Protein AF-A0AB39XLN2-F1 (afdb_monomer)

Structure (mmCIF, N/CA/C/O backbone):
data_AF-A0AB39XLN2-F1
#
_entry.id   AF-A0AB39XLN2-F1
#
loop_
_atom_site.group_PDB
_atom_site.id
_atom_site.type_symbol
_atom_site.label_atom_id
_atom_site.label_alt_id
_atom_site.label_comp_id
_atom_site.label_asym_id
_atom_site.label_entity_id
_atom_site.label_seq_id
_atom_site.pdbx_PDB_ins_code
_atom_site.Cartn_x
_atom_site.Cartn_y
_atom_site.Cartn_z
_atom_site.occupancy
_atom_site.B_iso_or_equiv
_atom_site.auth_seq_id
_atom_site.auth_comp_id
_atom_site.auth_asym_id
_atom_site.auth_atom_id
_atom_site.pdbx_PDB_model_num
ATOM 1 N N . MET A 1 1 ? 34.566 -90.671 9.790 1.00 44.22 1 MET A N 1
ATOM 2 C CA . MET A 1 1 ? 36.022 -90.524 9.577 1.00 44.22 1 MET A CA 1
ATOM 3 C C . MET A 1 1 ? 36.353 -91.147 8.227 1.00 44.22 1 MET A C 1
ATOM 5 O O . MET A 1 1 ? 35.825 -92.233 8.008 1.00 44.22 1 MET A O 1
ATOM 9 N N . PRO A 1 2 ? 37.147 -90.527 7.333 1.00 51.38 2 PRO A N 1
ATOM 10 C CA . PRO A 1 2 ? 38.113 -89.459 7.592 1.00 51.38 2 PRO A CA 1
ATOM 11 C C . PRO A 1 2 ? 37.925 -88.177 6.755 1.00 51.38 2 PRO A C 1
ATOM 13 O O . PRO A 1 2 ? 37.169 -88.120 5.789 1.00 51.38 2 PRO A O 1
ATOM 16 N N . GLU A 1 3 ? 38.645 -87.160 7.213 1.00 44.72 3 GLU A N 1
ATOM 17 C CA . GLU A 1 3 ? 38.916 -85.853 6.617 1.00 44.72 3 GLU A CA 1
ATOM 18 C C . GLU A 1 3 ? 39.947 -85.965 5.476 1.00 44.72 3 GLU A C 1
ATOM 20 O O . GLU A 1 3 ? 40.750 -86.899 5.481 1.00 44.72 3 GLU A O 1
ATOM 25 N N . ASN A 1 4 ? 39.972 -84.998 4.543 1.00 43.66 4 ASN A N 1
ATOM 26 C CA . ASN A 1 4 ? 41.232 -84.428 4.034 1.00 43.66 4 ASN A CA 1
ATOM 27 C C . ASN A 1 4 ? 41.043 -83.167 3.158 1.00 43.66 4 ASN A C 1
ATOM 29 O O . ASN A 1 4 ? 40.443 -83.210 2.090 1.00 43.66 4 ASN A O 1
ATOM 33 N N . HIS A 1 5 ? 41.605 -82.068 3.671 1.00 39.28 5 HIS A N 1
ATOM 34 C CA . HIS A 1 5 ? 42.430 -81.015 3.054 1.00 39.28 5 HIS A CA 1
ATOM 35 C C . HIS A 1 5 ? 42.227 -80.499 1.603 1.00 39.28 5 HIS A C 1
ATOM 37 O O . HIS A 1 5 ? 42.520 -81.180 0.629 1.00 39.28 5 HIS A O 1
ATOM 43 N N . LEU A 1 6 ? 41.886 -79.197 1.549 1.00 43.69 6 LEU A N 1
ATOM 44 C CA . LEU A 1 6 ? 42.524 -78.049 0.855 1.00 43.69 6 LEU A CA 1
ATOM 45 C C . LEU A 1 6 ? 43.180 -78.226 -0.533 1.00 43.69 6 LEU A C 1
ATOM 47 O O . LEU A 1 6 ? 44.208 -78.885 -0.627 1.00 43.69 6 LEU A O 1
ATOM 51 N N . THR A 1 7 ? 42.752 -77.398 -1.502 1.00 45.34 7 THR A N 1
ATOM 52 C CA . THR A 1 7 ? 43.629 -76.493 -2.289 1.00 45.34 7 THR A CA 1
ATOM 53 C C . THR A 1 7 ? 42.849 -75.305 -2.888 1.00 45.34 7 THR A C 1
ATOM 55 O O . THR A 1 7 ? 41.704 -75.433 -3.315 1.00 45.34 7 THR A O 1
ATOM 58 N N . GLU A 1 8 ? 43.493 -74.133 -2.880 1.00 37.75 8 GLU A N 1
ATOM 59 C CA . GLU A 1 8 ? 43.087 -72.863 -3.501 1.00 37.75 8 GLU A CA 1
ATOM 60 C C . GLU A 1 8 ? 43.122 -72.918 -5.041 1.00 37.75 8 GLU A C 1
ATOM 62 O O . GLU A 1 8 ? 43.974 -73.599 -5.606 1.00 37.75 8 GLU A O 1
ATOM 67 N N . SER A 1 9 ? 42.303 -72.104 -5.722 1.00 36.38 9 SER A N 1
ATOM 68 C CA . SER A 1 9 ? 42.756 -71.279 -6.858 1.00 36.38 9 SER A CA 1
ATOM 69 C C . SER A 1 9 ? 41.678 -70.277 -7.286 1.00 36.38 9 SER A C 1
ATOM 71 O O . SER A 1 9 ? 40.485 -70.475 -7.078 1.00 36.38 9 SER A O 1
ATOM 73 N N . ALA A 1 10 ? 42.148 -69.172 -7.844 1.00 36.78 10 ALA A N 1
ATOM 74 C CA . ALA A 1 10 ? 41.507 -67.876 -7.941 1.00 36.78 10 ALA A CA 1
ATOM 75 C C . ALA A 1 10 ? 40.621 -67.663 -9.183 1.00 36.78 10 ALA A C 1
ATOM 77 O O . ALA A 1 10 ? 40.680 -68.398 -10.164 1.00 36.78 10 ALA A O 1
ATOM 78 N N . ALA A 1 11 ? 39.959 -66.501 -9.136 1.00 34.47 11 ALA A N 1
ATOM 79 C CA . ALA A 1 11 ? 39.587 -65.626 -10.249 1.00 34.47 11 ALA A CA 1
ATOM 80 C C . ALA A 1 11 ? 38.262 -65.905 -10.974 1.00 34.47 11 ALA A C 1
ATOM 82 O O . ALA A 1 11 ? 38.077 -66.918 -11.637 1.00 34.47 11 ALA A O 1
ATOM 83 N N . GLY A 1 12 ? 37.384 -64.895 -10.965 1.00 33.41 12 GLY A N 1
ATOM 84 C CA . GLY A 1 12 ? 36.365 -64.772 -12.001 1.00 33.41 12 GLY A CA 1
ATOM 85 C C . GLY A 1 12 ? 35.181 -63.878 -11.656 1.00 33.41 12 GLY A C 1
ATOM 86 O O . GLY A 1 12 ? 34.281 -64.297 -10.947 1.00 33.41 12 GLY A O 1
ATOM 87 N N . ALA A 1 13 ? 35.158 -62.708 -12.294 1.00 38.50 13 ALA A N 1
ATOM 88 C CA . ALA A 1 13 ? 33.975 -61.934 -12.673 1.00 38.50 13 ALA A CA 1
ATOM 89 C C . ALA A 1 13 ? 33.236 -61.131 -11.585 1.00 38.50 13 ALA A C 1
ATOM 91 O O . ALA A 1 13 ? 32.361 -61.600 -10.861 1.00 38.50 13 ALA A O 1
ATOM 92 N N . ALA A 1 14 ? 33.570 -59.839 -11.592 1.00 39.03 14 ALA A N 1
ATOM 93 C CA . ALA A 1 14 ? 32.834 -58.751 -10.982 1.00 39.03 14 ALA A CA 1
ATOM 94 C C . ALA A 1 14 ? 31.399 -58.636 -11.527 1.00 39.03 14 ALA A C 1
ATOM 96 O O . ALA A 1 14 ? 31.118 -58.876 -12.702 1.00 39.03 14 ALA A O 1
ATOM 97 N N . LEU A 1 15 ? 30.519 -58.214 -10.625 1.00 37.56 15 LEU A N 1
ATOM 98 C CA . LEU A 1 15 ? 29.106 -57.938 -10.831 1.00 37.56 15 LEU A CA 1
ATOM 99 C C . LEU A 1 15 ? 28.908 -56.833 -11.879 1.00 37.56 15 LEU A C 1
ATOM 101 O O . LEU A 1 15 ? 29.425 -55.725 -11.750 1.00 37.56 15 LEU A O 1
ATOM 105 N N . SER A 1 16 ? 28.133 -57.165 -12.909 1.00 36.31 16 SER A N 1
ATOM 106 C CA . SER A 1 16 ? 27.638 -56.256 -13.937 1.00 36.31 16 SER A CA 1
ATOM 107 C C . SER A 1 16 ? 26.634 -55.274 -13.326 1.00 36.31 16 SER A C 1
ATOM 109 O O . SER A 1 16 ? 25.550 -55.665 -12.895 1.00 36.31 16 SER A O 1
ATOM 111 N N . THR A 1 17 ? 26.997 -53.995 -13.282 1.00 45.25 17 THR A N 1
ATOM 112 C CA . THR A 1 17 ? 26.061 -52.882 -13.105 1.00 45.25 17 THR A CA 1
ATOM 113 C C . THR A 1 17 ? 25.629 -52.380 -14.488 1.00 45.25 17 THR A C 1
ATOM 115 O O . THR A 1 17 ? 26.480 -52.182 -15.360 1.00 45.25 17 THR A O 1
ATOM 118 N N . PRO A 1 18 ? 24.327 -52.170 -14.748 1.00 43.88 18 PRO A N 1
ATOM 119 C CA . PRO A 1 18 ? 23.893 -51.591 -16.009 1.00 43.88 18 PRO A CA 1
ATOM 120 C C . PRO A 1 18 ? 24.144 -50.078 -16.029 1.00 43.88 18 PRO A C 1
ATOM 122 O O . PRO A 1 18 ? 23.624 -49.318 -15.213 1.00 43.88 18 PRO A O 1
ATOM 125 N N . VAL A 1 19 ? 24.943 -49.666 -17.011 1.00 44.09 19 VAL A N 1
ATOM 126 C CA . VAL A 1 19 ? 25.098 -48.293 -17.499 1.00 44.09 19 VAL A CA 1
ATOM 127 C C . VAL A 1 19 ? 23.793 -47.868 -18.181 1.00 44.09 19 VAL A C 1
ATOM 129 O O . VAL A 1 19 ? 23.360 -48.514 -19.133 1.00 44.09 19 VAL A O 1
ATOM 132 N N . LEU A 1 20 ? 23.175 -46.775 -17.725 1.00 42.06 20 LEU A N 1
ATOM 133 C CA . LEU A 1 20 ? 22.122 -46.084 -18.477 1.00 42.06 20 LEU A CA 1
ATOM 134 C C . LEU A 1 20 ? 22.759 -45.036 -19.408 1.00 42.06 20 LEU A C 1
ATOM 136 O O . LEU A 1 20 ? 23.598 -44.259 -18.944 1.00 42.06 20 LEU A O 1
ATOM 140 N N . PRO A 1 21 ? 22.385 -44.980 -20.700 1.00 44.97 21 PRO A N 1
ATOM 141 C CA . PRO A 1 21 ? 22.900 -43.977 -21.620 1.00 44.97 21 PRO A CA 1
ATOM 142 C C . PRO A 1 21 ? 22.160 -42.637 -21.490 1.00 44.97 21 PRO A C 1
ATOM 144 O O . PRO A 1 21 ? 20.933 -42.577 -21.422 1.00 44.97 21 PRO A O 1
ATOM 147 N N . LEU A 1 22 ? 22.944 -41.558 -21.534 1.00 44.09 22 LEU A N 1
ATOM 148 C CA . LEU A 1 22 ? 22.512 -40.205 -21.880 1.00 44.09 22 LEU A CA 1
ATOM 149 C C . LEU A 1 22 ? 21.953 -40.195 -23.311 1.00 44.09 22 LEU A C 1
ATOM 151 O O . LEU A 1 22 ? 22.647 -40.590 -24.248 1.00 44.09 22 LEU A O 1
ATOM 155 N N . SER A 1 23 ? 20.739 -39.678 -23.494 1.00 47.94 23 SER A N 1
ATOM 156 C CA . SER A 1 23 ? 20.285 -39.184 -24.792 1.00 47.94 23 SER A CA 1
ATOM 157 C C . SER A 1 23 ? 19.487 -37.901 -24.612 1.00 47.94 23 SER A C 1
ATOM 159 O O . SER A 1 23 ? 18.563 -37.808 -23.806 1.00 47.94 23 SER A O 1
ATOM 161 N N . SER A 1 24 ? 19.941 -36.899 -25.346 1.00 45.53 24 SER A N 1
ATOM 162 C CA . SER A 1 24 ? 19.497 -35.521 -25.367 1.00 45.53 24 SER A CA 1
ATOM 163 C C . SER A 1 24 ? 18.091 -35.390 -25.949 1.00 45.53 24 SER A C 1
ATOM 165 O O . SER A 1 24 ? 17.839 -35.828 -27.068 1.00 45.53 24 SER A O 1
ATOM 167 N N . ALA A 1 25 ? 17.215 -34.676 -25.248 1.00 41.44 25 ALA A N 1
ATOM 168 C CA . ALA A 1 25 ? 16.043 -34.059 -25.852 1.00 41.44 25 ALA A CA 1
ATOM 169 C C . ALA A 1 25 ? 15.967 -32.605 -25.380 1.00 41.44 25 ALA A C 1
ATOM 171 O O . ALA A 1 25 ? 15.579 -32.299 -24.256 1.00 41.44 25 ALA A O 1
ATOM 172 N N . THR A 1 26 ? 16.403 -31.703 -26.253 1.00 43.94 26 THR A N 1
ATOM 173 C CA . THR A 1 26 ? 16.120 -30.271 -26.176 1.00 43.94 26 THR A CA 1
ATOM 174 C C . THR A 1 26 ? 14.621 -30.055 -26.365 1.00 43.94 26 THR A C 1
ATOM 176 O O . THR A 1 26 ? 14.087 -30.427 -27.409 1.00 43.94 26 THR A O 1
ATOM 179 N N . PHE A 1 27 ? 13.953 -29.425 -25.398 1.00 29.80 27 PHE A N 1
ATOM 180 C CA . PHE A 1 27 ? 12.584 -28.939 -25.566 1.00 29.80 27 PHE A CA 1
ATOM 181 C C . PHE A 1 27 ? 12.525 -27.442 -25.253 1.00 29.80 27 PHE A C 1
ATOM 183 O O . PHE A 1 27 ? 12.716 -27.007 -24.118 1.00 29.80 27 PHE A O 1
ATOM 190 N N . THR A 1 28 ? 12.323 -26.649 -26.301 1.00 36.56 28 THR A N 1
ATOM 191 C CA . THR A 1 28 ? 12.157 -25.195 -26.272 1.00 36.56 28 THR A CA 1
ATOM 192 C C . THR A 1 28 ? 10.720 -24.804 -25.918 1.00 36.56 28 THR A C 1
ATOM 194 O O . THR A 1 28 ? 9.789 -25.122 -26.647 1.00 36.56 28 THR A O 1
ATOM 197 N N . PHE A 1 29 ? 10.596 -24.099 -24.792 1.00 35.16 29 PHE A N 1
ATOM 198 C CA . PHE A 1 29 ? 9.763 -22.921 -24.491 1.00 35.16 29 PHE A CA 1
ATOM 199 C C . PHE A 1 29 ? 8.688 -22.476 -25.513 1.00 35.16 29 PHE A C 1
ATOM 201 O O . PHE A 1 29 ? 9.053 -22.021 -26.592 1.00 35.16 29 PHE A O 1
ATOM 208 N N . PHE A 1 30 ? 7.400 -22.495 -25.124 1.00 33.66 30 PHE A N 1
ATOM 209 C CA . PHE A 1 30 ? 6.442 -21.356 -25.102 1.00 33.66 30 PHE A CA 1
ATOM 210 C C . PHE A 1 30 ? 5.027 -21.865 -24.745 1.00 33.66 30 PHE A C 1
ATOM 212 O O . PHE A 1 30 ? 4.611 -22.890 -25.277 1.00 33.66 30 PHE A O 1
ATOM 219 N N . GLY A 1 31 ? 4.264 -21.131 -23.923 1.00 31.11 31 GLY A N 1
ATOM 220 C CA . GLY A 1 31 ? 2.801 -21.305 -23.847 1.00 31.11 31 GLY A CA 1
ATOM 221 C C . GLY A 1 31 ? 2.195 -21.440 -22.449 1.00 31.11 31 GLY A C 1
ATOM 222 O O . GLY A 1 31 ? 1.731 -22.506 -22.073 1.00 31.11 31 GLY A O 1
ATOM 223 N N . ASP A 1 32 ? 2.211 -20.343 -21.695 1.00 45.62 32 ASP A N 1
ATOM 224 C CA . ASP A 1 32 ? 1.022 -19.774 -21.046 1.00 45.62 32 ASP A CA 1
ATOM 225 C C . ASP A 1 32 ? -0.036 -20.739 -20.462 1.00 45.62 32 ASP A C 1
ATOM 227 O O . ASP A 1 32 ? -1.086 -20.956 -21.056 1.00 45.62 32 ASP A O 1
ATOM 231 N N . GLN A 1 33 ? 0.223 -21.269 -19.261 1.00 35.09 33 GLN A N 1
ATOM 232 C CA . GLN A 1 33 ? -0.802 -21.635 -18.270 1.00 35.09 33 GLN A CA 1
ATOM 233 C C . GLN A 1 33 ? -0.201 -21.568 -16.857 1.00 35.09 33 GLN A C 1
ATOM 235 O O . GLN A 1 33 ? -0.057 -22.574 -16.169 1.00 35.09 33 GLN A O 1
ATOM 240 N N . PHE A 1 34 ? 0.152 -20.369 -16.390 1.00 30.03 34 PHE A N 1
ATOM 241 C CA . PHE A 1 34 ? 0.211 -20.128 -14.945 1.00 30.03 34 PHE A CA 1
ATOM 242 C C . PH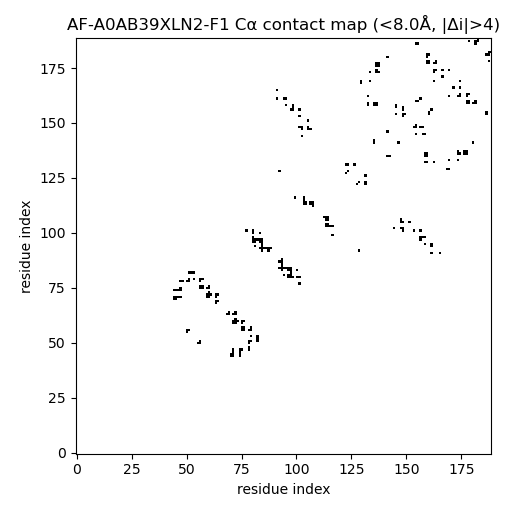E A 1 34 ? -1.178 -19.672 -14.496 1.00 30.03 34 PHE A C 1
ATOM 244 O O . PHE A 1 34 ? -1.464 -18.483 -14.371 1.00 30.03 34 PHE A O 1
ATOM 251 N N . GLN A 1 35 ? -2.066 -20.647 -14.288 1.00 30.56 35 GLN A N 1
ATOM 252 C CA . GLN A 1 35 ? -3.239 -20.458 -13.442 1.00 30.56 35 GLN A CA 1
ATOM 253 C C . GLN A 1 35 ? -2.713 -20.100 -12.047 1.00 30.56 35 GLN A C 1
ATOM 255 O O . GLN A 1 35 ? -2.200 -20.948 -11.320 1.00 30.56 35 GLN A O 1
ATOM 260 N N . PHE A 1 36 ? -2.762 -18.813 -11.706 1.00 34.91 36 PHE A N 1
ATOM 261 C CA . PHE A 1 36 ? -2.503 -18.314 -10.360 1.00 34.91 36 PHE A CA 1
ATOM 262 C C . PHE A 1 36 ? -3.645 -18.764 -9.433 1.00 34.91 36 PHE A C 1
ATOM 264 O O . PHE A 1 36 ? -4.490 -17.970 -9.025 1.00 34.91 36 PHE A O 1
ATOM 271 N N . GLU A 1 37 ? -3.665 -20.047 -9.073 1.00 30.22 37 GLU A N 1
ATOM 272 C CA . GLU A 1 37 ? -4.420 -20.557 -7.928 1.00 30.22 37 GLU A CA 1
ATOM 273 C C . GLU A 1 37 ? -3.669 -20.204 -6.636 1.00 30.22 37 GLU A C 1
ATOM 275 O O . GLU A 1 37 ? -3.076 -21.039 -5.962 1.00 30.22 37 GLU A O 1
ATOM 280 N N . TRP A 1 38 ? -3.686 -18.916 -6.292 1.00 35.34 38 TRP A N 1
ATOM 281 C CA . TRP A 1 38 ? -3.396 -18.429 -4.942 1.00 35.34 38 TRP A CA 1
ATOM 282 C C . TRP A 1 38 ? -4.666 -17.788 -4.374 1.00 35.34 38 TRP A C 1
ATOM 284 O O . TRP A 1 38 ? -4.728 -16.596 -4.092 1.00 35.34 38 TRP A O 1
ATOM 294 N N . TRP A 1 39 ? -5.717 -18.594 -4.251 1.00 49.47 39 TRP A N 1
ATOM 295 C CA . TRP A 1 39 ? -6.918 -18.321 -3.463 1.00 49.47 39 TRP A CA 1
ATOM 296 C C . TRP A 1 39 ? -7.264 -19.613 -2.719 1.00 49.47 39 TRP A C 1
ATOM 298 O O . TRP A 1 39 ? -7.041 -20.695 -3.242 1.00 49.47 39 TRP A O 1
ATOM 308 N N . HIS A 1 40 ? -7.808 -19.496 -1.509 1.00 43.53 40 HIS A N 1
ATOM 309 C CA . HIS A 1 40 ? -8.093 -20.582 -0.554 1.00 43.53 40 HIS A CA 1
ATOM 310 C C . HIS A 1 40 ? -6.964 -20.955 0.419 1.00 43.53 40 HIS A C 1
ATOM 312 O O . HIS A 1 40 ? -6.665 -22.123 0.647 1.00 43.53 40 HIS A O 1
ATOM 318 N N . MET A 1 41 ? -6.470 -19.964 1.169 1.00 31.89 41 MET A N 1
ATOM 319 C CA . MET A 1 41 ? -6.383 -20.198 2.614 1.00 31.89 41 MET A CA 1
ATOM 320 C C . MET A 1 41 ? -7.779 -19.985 3.200 1.00 31.89 41 MET A C 1
ATOM 322 O O . MET A 1 41 ? -8.255 -18.863 3.362 1.00 31.89 41 MET A O 1
ATOM 326 N N . SER A 1 42 ? -8.459 -21.106 3.427 1.00 43.16 42 SER A N 1
ATOM 327 C CA . SER A 1 42 ? -9.788 -21.206 4.017 1.00 43.16 42 SER A CA 1
ATOM 328 C C . SER A 1 42 ? -9.775 -20.734 5.470 1.00 43.16 42 SER A C 1
ATOM 330 O O . SER A 1 42 ? -9.565 -21.508 6.398 1.00 43.16 42 SER A O 1
ATOM 332 N N . ILE A 1 43 ? -10.049 -19.452 5.660 1.00 42.34 43 ILE A N 1
ATOM 333 C CA . ILE A 1 43 ? -10.754 -18.942 6.832 1.00 42.34 43 ILE A CA 1
ATOM 334 C C . ILE A 1 43 ? -12.043 -18.370 6.249 1.00 42.34 43 ILE A C 1
ATOM 336 O O . ILE A 1 43 ? -12.004 -17.705 5.214 1.00 42.34 43 ILE A O 1
ATOM 340 N N . THR A 1 44 ? -13.200 -18.654 6.842 1.00 43.72 44 THR A N 1
ATOM 341 C CA . THR A 1 44 ? -14.465 -17.968 6.526 1.00 43.72 44 THR A CA 1
ATOM 342 C C . THR A 1 44 ? -14.354 -16.493 6.929 1.00 43.72 44 THR A C 1
ATOM 344 O O . THR A 1 44 ? -14.975 -16.041 7.887 1.00 43.72 44 THR A O 1
ATOM 347 N N . THR A 1 45 ? -13.498 -15.743 6.240 1.00 54.47 45 THR A N 1
ATOM 348 C CA . THR A 1 45 ? -13.303 -14.314 6.422 1.00 54.47 45 THR A CA 1
ATOM 349 C C . THR A 1 45 ? -14.482 -13.634 5.756 1.00 54.47 45 THR A C 1
ATOM 351 O O . THR A 1 45 ? -14.714 -13.796 4.557 1.00 54.47 45 THR A O 1
ATOM 354 N N . THR A 1 46 ? -15.254 -12.888 6.540 1.00 72.38 46 THR A N 1
ATOM 355 C CA . THR A 1 46 ? -16.351 -12.078 6.008 1.00 72.38 46 THR A CA 1
ATOM 356 C C . THR A 1 46 ? -15.750 -11.031 5.071 1.00 72.38 46 THR A C 1
ATOM 358 O O . THR A 1 46 ? -15.132 -10.083 5.540 1.00 72.38 46 THR A O 1
ATOM 361 N N . GLN A 1 47 ? -15.884 -11.220 3.755 1.00 75.94 47 GLN A N 1
ATOM 362 C CA . GLN A 1 47 ? -15.376 -10.287 2.748 1.00 75.94 47 GLN A CA 1
ATOM 363 C C . GLN A 1 47 ? -16.415 -9.191 2.484 1.00 75.94 47 GLN A C 1
ATOM 365 O O . GLN A 1 47 ? -17.460 -9.432 1.882 1.00 75.94 47 GLN A O 1
ATOM 370 N N . ILE A 1 48 ? -16.129 -7.971 2.928 1.00 83.75 48 ILE A N 1
ATOM 371 C CA . ILE A 1 48 ? -16.946 -6.781 2.695 1.00 83.75 48 ILE A CA 1
ATOM 372 C C . ILE A 1 48 ? -16.501 -6.169 1.364 1.00 83.75 48 ILE A C 1
ATOM 374 O O . ILE A 1 48 ? -15.531 -5.424 1.318 1.00 83.75 48 ILE A O 1
ATOM 378 N N . THR A 1 49 ? -17.183 -6.494 0.266 1.00 82.62 49 THR A N 1
ATOM 379 C CA . THR A 1 49 ? -16.783 -6.058 -1.092 1.00 82.62 49 THR A CA 1
ATOM 380 C C . THR A 1 49 ? -17.709 -5.022 -1.726 1.00 82.62 49 THR A C 1
ATOM 382 O O . THR A 1 49 ? -17.293 -4.308 -2.635 1.00 82.62 49 THR A O 1
ATOM 385 N N . ASN A 1 50 ? -18.947 -4.902 -1.239 1.00 87.56 50 ASN A N 1
ATOM 386 C CA . ASN A 1 50 ? -19.995 -4.093 -1.877 1.00 87.56 50 ASN A CA 1
ATOM 387 C C . ASN A 1 50 ? -20.348 -2.803 -1.120 1.00 87.56 50 ASN A C 1
ATOM 389 O O . ASN A 1 50 ? -21.235 -2.068 -1.551 1.00 87.56 50 ASN A O 1
ATOM 393 N N . GLU A 1 51 ? -19.676 -2.513 -0.004 1.00 91.38 51 GLU A N 1
ATOM 394 C CA . GLU A 1 51 ? -19.864 -1.262 0.734 1.00 91.38 51 GLU A CA 1
ATOM 395 C C . GLU A 1 51 ? -18.825 -0.226 0.293 1.00 91.38 51 GLU A C 1
ATOM 397 O O . GLU A 1 51 ? -17.630 -0.513 0.229 1.00 91.38 51 GLU A O 1
ATOM 402 N N . TRP A 1 52 ? -19.287 0.984 -0.010 1.00 91.44 52 TRP A N 1
ATOM 403 C CA . TRP A 1 52 ? -18.459 2.074 -0.535 1.00 91.44 52 TRP A CA 1
ATOM 404 C C . TRP A 1 52 ? -18.613 3.374 0.261 1.00 91.44 52 TRP A C 1
ATOM 406 O O . TRP A 1 52 ? -17.902 4.348 0.005 1.00 91.44 52 TRP A O 1
ATOM 416 N N . ASP A 1 53 ? -19.529 3.408 1.228 1.00 92.94 53 ASP A N 1
ATOM 417 C CA . ASP A 1 53 ? -19.677 4.512 2.163 1.00 92.94 53 ASP A CA 1
ATOM 418 C C . ASP A 1 53 ? -18.578 4.439 3.234 1.00 92.94 53 ASP A C 1
ATOM 420 O O . ASP A 1 53 ? -18.522 3.531 4.070 1.00 92.94 53 ASP A O 1
ATOM 424 N N . ARG A 1 54 ? -17.702 5.449 3.232 1.00 92.19 54 ARG A N 1
ATOM 425 C CA . ARG A 1 54 ? -16.584 5.555 4.180 1.00 92.19 54 ARG A CA 1
ATOM 426 C C . ARG A 1 54 ? -17.042 5.579 5.635 1.00 92.19 54 ARG A C 1
ATOM 428 O O . ARG A 1 54 ? -16.344 5.036 6.488 1.00 92.19 54 ARG A O 1
ATOM 435 N N . GLN A 1 55 ? -18.171 6.218 5.935 1.00 92.38 55 GLN A N 1
ATOM 436 C CA . GLN A 1 55 ? -18.667 6.313 7.303 1.00 92.38 55 GLN A CA 1
ATOM 437 C C . GLN A 1 55 ? -19.181 4.959 7.784 1.00 92.38 55 GLN A C 1
ATOM 439 O O . GLN A 1 55 ? -18.872 4.555 8.903 1.00 92.38 55 GLN A O 1
ATOM 444 N N . LYS A 1 56 ? -19.902 4.221 6.934 1.00 93.75 56 LYS A N 1
ATOM 445 C CA . LYS A 1 56 ? -20.349 2.863 7.272 1.00 93.75 56 LYS A CA 1
ATOM 446 C C . LYS A 1 56 ? -19.172 1.919 7.493 1.00 93.75 56 LYS A C 1
ATOM 448 O O . LYS A 1 56 ? -19.168 1.196 8.483 1.00 93.75 56 LYS A O 1
ATOM 453 N N . LEU A 1 57 ? -18.152 1.976 6.637 1.00 93.88 57 LEU A N 1
ATOM 454 C CA . LEU A 1 57 ? -16.936 1.171 6.794 1.00 93.88 57 LEU A CA 1
ATOM 455 C C . LEU A 1 57 ? -16.204 1.485 8.104 1.00 93.88 57 LEU A C 1
ATOM 457 O O . LEU A 1 57 ? -15.807 0.563 8.811 1.00 93.88 57 LEU A O 1
ATOM 461 N N . ARG A 1 58 ? -16.106 2.763 8.495 1.00 92.25 58 ARG A N 1
ATOM 462 C CA . ARG A 1 58 ? -15.556 3.136 9.810 1.00 92.25 58 ARG A CA 1
ATOM 463 C C . ARG A 1 58 ? -16.390 2.613 10.971 1.00 92.25 58 ARG A C 1
ATOM 465 O O . ARG A 1 58 ? -15.837 2.024 11.891 1.00 92.25 58 ARG A O 1
ATOM 472 N N . ASN A 1 59 ? -17.711 2.745 10.896 1.00 94.38 59 ASN A N 1
ATOM 473 C CA . ASN A 1 59 ? -18.599 2.207 11.925 1.00 94.38 59 ASN A CA 1
ATOM 474 C C . ASN A 1 59 ? -18.457 0.678 12.045 1.00 94.38 59 ASN A C 1
ATOM 476 O O . ASN A 1 59 ? -18.531 0.139 13.149 1.00 94.38 59 ASN A O 1
ATOM 480 N N . LEU A 1 60 ? -18.250 -0.034 10.931 1.00 93.69 60 LEU A N 1
ATOM 481 C CA . LEU A 1 60 ? -17.967 -1.472 10.942 1.00 93.69 60 LEU A CA 1
ATOM 482 C C . LEU A 1 60 ? -16.633 -1.770 11.629 1.00 93.69 60 LEU A C 1
ATOM 484 O O . LEU A 1 60 ? -16.597 -2.654 12.479 1.00 93.69 60 LEU A O 1
ATOM 488 N N . MET A 1 61 ? -15.576 -1.010 11.332 1.00 92.62 61 MET A N 1
ATOM 489 C CA . MET A 1 61 ? -14.276 -1.146 11.998 1.00 92.62 61 MET A CA 1
ATOM 490 C C . MET A 1 61 ? -14.379 -0.917 13.515 1.00 92.62 61 MET A C 1
ATOM 492 O O . MET A 1 61 ? -13.882 -1.733 14.291 1.00 92.62 61 MET A O 1
ATOM 496 N N . ASP A 1 62 ? -15.063 0.139 13.958 1.00 93.62 62 ASP A N 1
ATOM 497 C CA . ASP A 1 62 ? -15.219 0.450 15.386 1.00 93.62 62 ASP A CA 1
ATOM 498 C C . ASP A 1 62 ? -16.021 -0.632 16.124 1.00 93.62 62 ASP A C 1
ATOM 500 O O . ASP A 1 62 ? -15.641 -1.082 17.209 1.00 93.62 62 ASP A O 1
ATOM 504 N N . ASN A 1 63 ? -17.109 -1.111 15.513 1.00 94.50 63 ASN A N 1
ATOM 505 C CA . ASN A 1 63 ? -17.904 -2.205 16.064 1.00 94.50 63 ASN A CA 1
ATOM 506 C C . ASN A 1 63 ? -17.130 -3.522 16.101 1.00 94.50 63 ASN A C 1
ATOM 508 O O . ASN A 1 63 ? -17.184 -4.230 17.105 1.00 94.50 63 ASN A O 1
ATOM 512 N N . ALA A 1 64 ? -16.393 -3.839 15.038 1.00 93.06 64 ALA A N 1
ATOM 513 C CA . ALA A 1 64 ? -15.552 -5.023 14.965 1.00 93.06 64 ALA A CA 1
ATOM 514 C C . ALA A 1 64 ? -14.486 -5.008 16.066 1.00 93.06 64 ALA A C 1
ATOM 516 O O . ALA A 1 64 ? -14.323 -5.998 16.777 1.00 93.06 64 ALA A O 1
ATOM 517 N N . LYS A 1 65 ? -13.846 -3.854 16.294 1.00 91.69 65 LYS A N 1
ATOM 518 C CA . LYS A 1 65 ? -12.888 -3.659 17.387 1.00 91.69 65 LYS A CA 1
ATOM 519 C C . LYS A 1 65 ? -13.537 -3.853 18.760 1.00 91.69 65 LYS A C 1
ATOM 521 O O . LYS A 1 65 ? -12.989 -4.570 19.591 1.00 91.69 65 LYS A O 1
ATOM 526 N N . ARG A 1 66 ? -14.721 -3.272 18.989 1.00 94.75 66 ARG A N 1
ATOM 527 C CA . ARG A 1 66 ? -15.486 -3.429 20.242 1.00 94.75 66 ARG A CA 1
ATOM 528 C C . ARG A 1 66 ? -15.893 -4.882 20.511 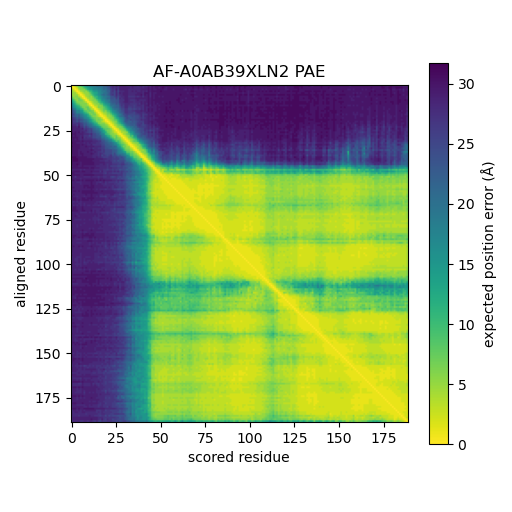1.00 94.75 66 ARG A C 1
ATOM 530 O O . ARG A 1 66 ? -15.960 -5.285 21.666 1.00 94.75 66 ARG A O 1
ATOM 537 N N . LEU A 1 67 ? -16.189 -5.645 19.461 1.00 93.88 67 LEU A N 1
ATOM 538 C CA . LEU A 1 67 ? -16.649 -7.035 19.539 1.00 93.88 67 LEU A CA 1
ATOM 539 C C . LEU A 1 67 ? -15.515 -8.067 19.404 1.00 93.88 67 LEU A C 1
ATOM 541 O O . LEU A 1 67 ? -15.796 -9.262 19.391 1.00 93.88 67 LEU A O 1
ATOM 545 N N . GLY A 1 68 ? -14.255 -7.634 19.276 1.00 91.94 68 GLY A N 1
ATOM 546 C CA . GLY A 1 68 ? -13.105 -8.532 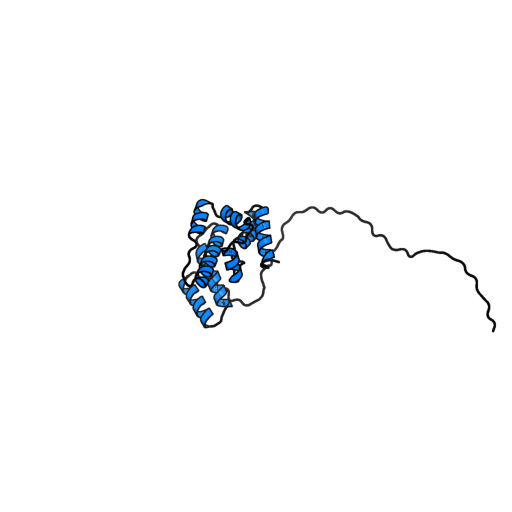19.114 1.00 91.94 68 GLY A CA 1
ATOM 547 C C . GLY A 1 68 ? -13.077 -9.302 17.786 1.00 91.94 68 GLY A C 1
ATOM 548 O O . GLY A 1 68 ? -12.473 -10.367 17.708 1.00 91.94 68 GLY A O 1
ATOM 549 N N . ARG A 1 69 ? -13.740 -8.794 16.742 1.00 91.69 69 ARG A N 1
ATOM 550 C CA . ARG A 1 69 ? -13.840 -9.424 15.414 1.00 91.69 69 ARG A CA 1
ATOM 551 C C . ARG A 1 69 ? -12.783 -8.873 14.457 1.00 91.69 69 ARG A C 1
ATOM 553 O O . ARG A 1 69 ? -13.071 -7.988 13.653 1.00 91.69 69 ARG A O 1
ATOM 560 N N . SER A 1 70 ? -11.551 -9.374 14.553 1.00 87.81 70 SER A N 1
ATOM 561 C CA . SER A 1 70 ? -10.436 -8.934 13.696 1.00 87.81 70 SER A CA 1
ATOM 562 C C . SER A 1 70 ? -10.689 -9.187 12.207 1.00 87.81 70 SER A C 1
ATOM 564 O O . SER A 1 70 ? -10.372 -8.334 11.387 1.00 87.81 70 SER A O 1
ATOM 566 N N . ASP A 1 71 ? -11.356 -10.289 11.862 1.00 87.69 71 ASP A N 1
ATOM 567 C CA . ASP A 1 71 ? -11.734 -10.640 10.489 1.00 87.69 71 ASP A CA 1
ATOM 568 C C . ASP A 1 71 ? -12.588 -9.552 9.812 1.00 87.69 71 ASP A C 1
ATOM 570 O O . ASP A 1 71 ? -12.325 -9.141 8.680 1.00 87.69 71 ASP A O 1
ATOM 574 N N . VAL A 1 72 ? -13.591 -9.037 10.532 1.00 90.94 72 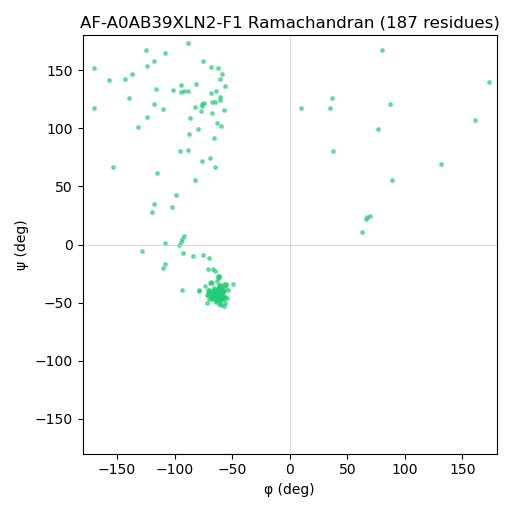VAL A N 1
ATOM 575 C CA . VAL A 1 72 ? -14.472 -7.964 10.049 1.00 90.94 72 VAL A CA 1
ATOM 576 C C . VAL A 1 72 ? -13.721 -6.638 9.990 1.00 90.94 72 VAL A C 1
ATOM 578 O O . VAL A 1 72 ? -13.900 -5.876 9.040 1.00 90.94 72 VAL A O 1
ATOM 581 N N . TYR A 1 73 ? -12.870 -6.366 10.984 1.00 91.19 73 TYR A N 1
ATOM 582 C CA . TYR A 1 73 ? -12.048 -5.159 11.012 1.00 91.19 73 TYR A CA 1
ATOM 583 C C . TYR A 1 73 ? -11.127 -5.090 9.790 1.00 91.19 73 TYR A C 1
ATOM 585 O O . TYR A 1 73 ? -11.140 -4.094 9.070 1.00 91.19 73 TYR A O 1
ATOM 593 N N . GLU A 1 74 ? -10.373 -6.157 9.525 1.00 88.38 74 GLU A N 1
ATOM 594 C CA . GLU A 1 74 ? -9.437 -6.244 8.403 1.00 88.38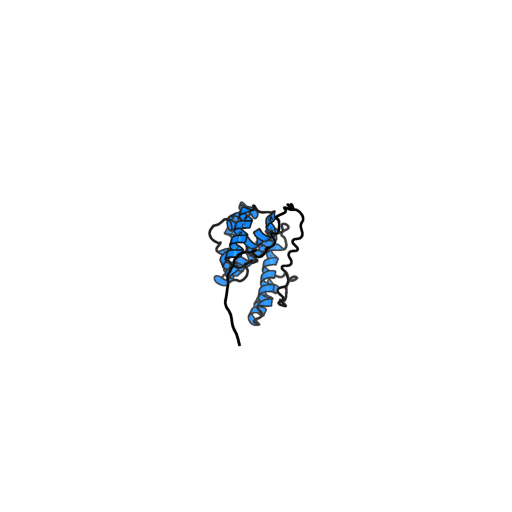 74 GLU A CA 1
ATOM 595 C C . GLU A 1 74 ? -10.157 -6.125 7.059 1.00 88.38 74 GLU A C 1
ATOM 597 O O . GLU A 1 74 ? -9.700 -5.404 6.168 1.00 88.38 74 GLU A O 1
ATOM 602 N N . SER A 1 75 ? -11.315 -6.774 6.911 1.00 90.69 75 SER A N 1
ATOM 603 C CA . SER A 1 75 ? -12.088 -6.676 5.675 1.00 90.69 75 SER A CA 1
ATOM 604 C C . SER A 1 75 ? -12.659 -5.272 5.451 1.00 90.69 75 SER A C 1
ATOM 606 O O . SER A 1 75 ? -12.504 -4.708 4.365 1.00 90.69 75 SER A O 1
ATOM 608 N N . ALA A 1 76 ? -13.246 -4.657 6.484 1.00 92.25 76 ALA A N 1
ATOM 609 C CA . ALA A 1 76 ? -13.770 -3.294 6.407 1.00 92.25 76 ALA A CA 1
ATOM 610 C C . ALA A 1 76 ? -12.652 -2.278 6.137 1.00 92.25 76 ALA A C 1
ATOM 612 O O . ALA A 1 76 ? -12.834 -1.355 5.344 1.00 92.25 76 ALA A O 1
ATOM 613 N N . PHE A 1 77 ? -11.480 -2.476 6.742 1.00 90.75 77 PHE A N 1
ATOM 614 C CA . PHE A 1 77 ? -10.291 -1.670 6.499 1.00 90.75 77 PHE A CA 1
ATOM 615 C C . PHE A 1 77 ? -9.838 -1.758 5.036 1.00 90.75 77 PHE A C 1
ATOM 617 O O . PHE A 1 77 ? -9.629 -0.733 4.379 1.00 90.75 77 PHE A O 1
ATOM 624 N N . ARG A 1 78 ? -9.693 -2.978 4.501 1.00 91.19 78 ARG A N 1
ATOM 625 C CA . ARG A 1 78 ? -9.282 -3.200 3.105 1.00 91.19 78 ARG A CA 1
ATOM 626 C C . ARG A 1 78 ? -10.270 -2.545 2.147 1.00 91.19 78 ARG A C 1
ATOM 628 O O . ARG A 1 78 ? -9.861 -1.854 1.214 1.00 91.19 78 ARG A O 1
ATOM 635 N N . GLN A 1 79 ? -11.563 -2.690 2.420 1.00 93.19 79 GLN A N 1
ATOM 636 C CA . GLN A 1 79 ? -12.608 -2.059 1.627 1.00 93.19 79 GLN A CA 1
ATOM 637 C C . GLN A 1 79 ? -12.590 -0.530 1.741 1.00 93.19 79 GLN A C 1
ATOM 639 O O . GLN A 1 79 ? -12.723 0.154 0.729 1.00 93.19 79 GLN A O 1
ATOM 644 N N . LEU A 1 80 ? -12.335 0.027 2.930 1.00 92.62 80 LEU A N 1
ATOM 645 C CA . LEU A 1 80 ? -12.165 1.471 3.125 1.00 92.62 80 LEU A CA 1
ATOM 646 C C . LEU A 1 80 ? -11.021 2.016 2.270 1.00 92.62 80 LEU A C 1
ATOM 648 O O . LEU A 1 80 ? -11.153 3.089 1.684 1.00 92.62 80 LEU A O 1
ATOM 652 N N . CYS A 1 81 ? -9.919 1.273 2.163 1.00 91.75 81 CYS A N 1
ATOM 653 C CA . CYS A 1 81 ? -8.811 1.652 1.295 1.00 91.75 81 CYS A CA 1
ATOM 654 C C . CYS A 1 81 ? -9.209 1.631 -0.186 1.00 91.75 81 CYS A C 1
ATOM 656 O O . CYS A 1 81 ? -8.849 2.547 -0.923 1.00 91.75 81 CYS A O 1
ATOM 658 N N . ARG A 1 82 ? -9.998 0.634 -0.613 1.00 91.31 82 ARG A N 1
ATOM 659 C CA . ARG A 1 82 ? -10.481 0.498 -2.001 1.00 91.31 82 ARG A CA 1
ATOM 660 C C . ARG A 1 82 ? -11.372 1.649 -2.458 1.00 91.31 82 ARG A C 1
ATOM 662 O O . ARG A 1 82 ? -11.382 1.955 -3.646 1.00 91.31 82 ARG A O 1
ATOM 669 N N . VAL A 1 83 ? -12.069 2.325 -1.542 1.00 93.00 83 VAL A N 1
ATOM 670 C CA . VAL A 1 83 ? -12.892 3.501 -1.878 1.00 93.00 83 VAL A CA 1
ATOM 671 C C . VAL A 1 83 ? -12.080 4.583 -2.601 1.00 93.00 83 VAL A C 1
ATOM 673 O O . VAL A 1 83 ? -12.611 5.241 -3.492 1.00 93.00 83 VAL A O 1
ATOM 676 N N . GLU A 1 84 ? -10.799 4.757 -2.264 1.00 89.25 84 GLU A N 1
ATOM 677 C CA . GLU A 1 84 ? -9.948 5.788 -2.878 1.00 89.25 84 GLU A CA 1
ATOM 678 C C . GLU A 1 84 ? -9.582 5.479 -4.343 1.00 89.25 84 GLU A C 1
ATOM 680 O O . GLU A 1 84 ? -9.274 6.405 -5.086 1.00 89.25 84 GLU A O 1
ATOM 685 N N . GLY A 1 85 ? -9.656 4.213 -4.773 1.00 87.94 85 GLY A N 1
ATOM 686 C CA . GLY A 1 85 ? -9.358 3.789 -6.148 1.00 87.94 85 GLY A CA 1
ATOM 687 C C . GLY A 1 85 ? -10.572 3.738 -7.088 1.00 87.94 85 GLY A C 1
ATOM 688 O O . GLY A 1 85 ? -10.409 3.527 -8.286 1.00 87.94 85 GLY A O 1
ATOM 689 N N . ARG A 1 86 ? -11.799 3.925 -6.580 1.00 86.81 86 ARG A N 1
ATOM 690 C CA . ARG A 1 86 ? -13.049 3.596 -7.299 1.00 86.81 86 ARG A CA 1
ATOM 691 C C . ARG A 1 86 ? -13.279 4.361 -8.612 1.00 86.81 86 ARG A C 1
ATOM 693 O O . ARG A 1 86 ? -13.959 3.843 -9.487 1.00 86.81 86 ARG A O 1
ATOM 700 N N . ASN A 1 87 ? -12.744 5.573 -8.731 1.00 87.62 87 ASN A N 1
ATOM 701 C CA . ASN A 1 87 ? -12.966 6.462 -9.879 1.00 87.62 87 ASN A CA 1
ATOM 702 C C . ASN A 1 87 ? -11.654 6.762 -10.620 1.00 87.62 87 ASN A C 1
ATOM 704 O O . ASN A 1 87 ? -11.427 7.895 -11.042 1.00 87.62 87 ASN A O 1
ATOM 708 N N . ILE A 1 88 ? -10.759 5.778 -10.678 1.00 89.25 88 ILE A N 1
ATOM 709 C CA . ILE A 1 88 ? -9.490 5.861 -11.397 1.00 89.25 88 ILE A CA 1
ATOM 710 C C . ILE A 1 88 ? -9.523 4.787 -12.480 1.00 89.25 88 ILE A C 1
ATOM 712 O O . ILE A 1 88 ? -9.691 3.611 -12.163 1.00 89.25 88 ILE A O 1
ATOM 716 N N . ASP A 1 89 ? -9.395 5.212 -13.737 1.00 91.44 89 ASP A N 1
ATOM 717 C CA . ASP A 1 89 ? -9.528 4.326 -14.899 1.00 91.44 89 ASP A CA 1
ATOM 718 C C . ASP A 1 89 ? -8.311 3.411 -15.073 1.00 91.44 89 ASP A C 1
ATOM 720 O O . ASP A 1 89 ? -8.454 2.256 -15.470 1.00 91.44 89 ASP A O 1
ATOM 724 N N . ASP A 1 90 ? -7.112 3.911 -14.755 1.00 91.56 90 ASP A N 1
ATOM 725 C CA . ASP A 1 90 ? -5.892 3.110 -14.802 1.00 91.56 90 ASP A CA 1
ATOM 726 C C . ASP A 1 90 ? -5.839 2.131 -13.607 1.00 91.56 90 ASP A C 1
ATOM 728 O O . ASP A 1 90 ? -5.863 2.569 -12.448 1.00 91.56 90 ASP A O 1
ATOM 732 N N . PRO A 1 91 ? -5.755 0.805 -13.843 1.00 92.25 91 PRO A N 1
ATOM 733 C CA . PRO A 1 91 ? -5.778 -0.185 -12.766 1.00 92.25 91 PRO A CA 1
ATOM 734 C C . PRO A 1 91 ? -4.611 -0.055 -11.779 1.00 92.25 91 PRO A C 1
ATOM 736 O O . PRO A 1 91 ? -4.792 -0.252 -10.574 1.00 92.25 91 PRO A O 1
ATOM 739 N N . LEU A 1 92 ? -3.419 0.301 -12.268 1.00 91.88 92 LEU A N 1
ATOM 740 C CA . LEU A 1 92 ? -2.234 0.451 -11.430 1.00 91.88 92 LEU A CA 1
ATOM 741 C C . LEU A 1 92 ? -2.361 1.695 -10.540 1.00 91.88 92 LEU A C 1
ATOM 743 O O . LEU A 1 92 ? -2.078 1.625 -9.342 1.00 91.88 92 LEU A O 1
ATOM 747 N N . GLU A 1 93 ? -2.825 2.819 -11.088 1.00 91.69 93 GLU A N 1
ATOM 748 C CA . GLU A 1 93 ? -3.110 4.038 -10.328 1.00 91.69 9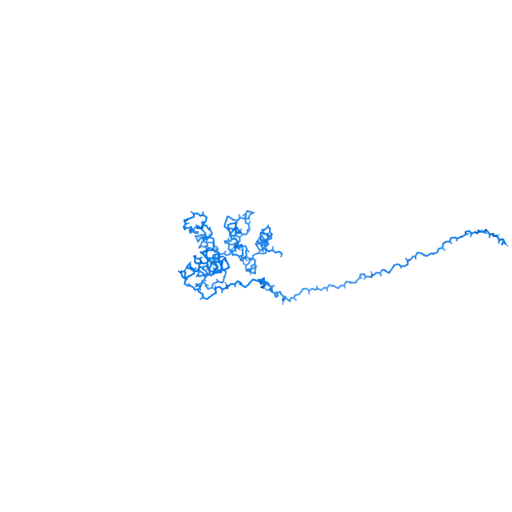3 GLU A CA 1
ATOM 749 C C . GLU A 1 93 ? -4.232 3.835 -9.310 1.00 91.69 93 GLU A C 1
ATOM 751 O O . GLU A 1 93 ? -4.103 4.283 -8.165 1.00 91.69 93 GLU A O 1
ATOM 756 N N . SER A 1 94 ? -5.290 3.113 -9.689 1.00 92.31 94 SER A N 1
ATOM 757 C CA . SER A 1 94 ? -6.383 2.742 -8.792 1.00 92.31 94 SER A CA 1
ATOM 758 C C . SER A 1 94 ? -5.857 1.972 -7.584 1.00 92.31 94 SER A C 1
ATOM 760 O O . SER A 1 94 ? -6.070 2.382 -6.440 1.00 92.31 94 SER A O 1
ATOM 762 N N . GLU A 1 95 ? -5.085 0.908 -7.809 1.00 92.38 95 GLU A N 1
ATOM 763 C CA . GLU A 1 95 ? -4.533 0.099 -6.722 1.00 92.38 95 GLU A CA 1
ATOM 764 C C . GLU A 1 95 ? -3.463 0.831 -5.912 1.00 92.38 95 GLU A C 1
ATOM 766 O O . GLU A 1 95 ? -3.389 0.678 -4.691 1.00 92.38 95 GLU A O 1
ATOM 771 N N . PHE A 1 96 ? -2.670 1.697 -6.535 1.00 92.25 96 PHE A N 1
ATOM 772 C CA . PHE A 1 96 ? -1.713 2.510 -5.797 1.00 92.25 96 PHE A CA 1
ATOM 773 C C . PHE A 1 96 ? -2.393 3.555 -4.905 1.00 92.25 96 PHE A C 1
ATOM 775 O O . PHE A 1 96 ? -1.902 3.837 -3.807 1.00 92.25 96 PHE A O 1
ATOM 782 N N . ALA A 1 97 ? -3.556 4.085 -5.297 1.00 91.25 97 ALA A N 1
ATOM 783 C CA . ALA A 1 97 ? -4.371 4.918 -4.413 1.00 91.25 97 ALA A CA 1
ATOM 784 C C . ALA A 1 97 ? -4.820 4.141 -3.160 1.00 91.25 97 ALA A C 1
ATOM 786 O O . ALA A 1 97 ? -4.791 4.690 -2.051 1.00 91.25 97 ALA A O 1
ATOM 787 N N . VAL A 1 98 ? -5.137 2.850 -3.310 1.00 92.12 98 VAL A N 1
ATOM 788 C CA . VAL A 1 98 ? -5.448 1.944 -2.193 1.00 92.12 98 VAL A CA 1
ATOM 789 C C . VAL A 1 98 ? -4.239 1.775 -1.262 1.00 92.12 98 VAL A C 1
ATOM 791 O O . VAL A 1 98 ? -4.381 1.940 -0.048 1.00 92.12 98 VAL A O 1
ATOM 794 N N . VAL A 1 99 ? -3.041 1.524 -1.807 1.00 91.69 99 VAL A N 1
ATOM 795 C CA . VAL A 1 99 ? -1.779 1.422 -1.036 1.00 91.69 99 VAL A CA 1
ATOM 796 C C . VAL A 1 99 ? -1.501 2.702 -0.249 1.00 91.69 99 VAL A C 1
ATOM 798 O O . VAL A 1 99 ? -1.200 2.675 0.947 1.00 91.69 99 VAL A O 1
ATOM 801 N N . MET A 1 100 ? -1.650 3.853 -0.903 1.00 90.81 100 MET A N 1
ATOM 802 C CA . MET A 1 100 ? -1.480 5.161 -0.277 1.00 90.81 100 MET A CA 1
ATOM 803 C C . MET A 1 100 ? -2.439 5.351 0.898 1.00 90.81 100 MET A C 1
ATOM 805 O O . MET A 1 100 ? -2.035 5.867 1.943 1.00 90.81 100 MET A O 1
ATOM 809 N N . ARG A 1 101 ? -3.697 4.917 0.760 1.00 91.00 101 ARG A N 1
ATOM 810 C CA . ARG A 1 101 ? -4.682 5.004 1.839 1.00 91.00 101 ARG A CA 1
ATOM 811 C C . ARG A 1 101 ? -4.359 4.074 3.003 1.00 91.00 101 ARG A C 1
ATOM 813 O O . ARG A 1 101 ? -4.452 4.521 4.146 1.00 91.00 101 ARG A O 1
ATOM 820 N N . ALA A 1 102 ? -3.940 2.841 2.724 1.00 89.88 102 ALA A N 1
ATOM 821 C CA . ALA A 1 102 ? -3.520 1.888 3.749 1.00 89.88 102 ALA A CA 1
ATOM 822 C C . ALA A 1 102 ? -2.349 2.440 4.573 1.00 89.88 102 ALA A C 1
ATOM 824 O O . ALA A 1 102 ? -2.370 2.396 5.804 1.00 89.88 102 ALA A O 1
ATOM 825 N N . LEU A 1 103 ? -1.369 3.058 3.908 1.00 89.38 103 LEU A N 1
ATOM 826 C CA . LEU A 1 103 ? -0.232 3.669 4.587 1.00 89.38 103 LEU A CA 1
ATOM 827 C C . LEU A 1 103 ? -0.622 4.914 5.404 1.00 89.38 103 LEU A C 1
ATOM 829 O O . LEU A 1 103 ? -0.127 5.091 6.515 1.00 89.38 103 LEU A O 1
ATOM 833 N N . GLU A 1 104 ? -1.502 5.781 4.893 1.00 90.50 104 GLU A N 1
ATOM 834 C CA . GLU A 1 104 ? -2.033 6.915 5.672 1.00 90.50 104 GLU A CA 1
ATOM 835 C C . GLU A 1 104 ? -2.729 6.437 6.953 1.00 90.50 104 GLU A C 1
ATOM 837 O O . GLU A 1 104 ? -2.570 7.052 8.009 1.00 90.50 104 GLU A O 1
ATOM 842 N N . GLU A 1 105 ? -3.474 5.336 6.879 1.00 86.06 105 GLU A N 1
ATOM 843 C CA . GLU A 1 105 ? -4.168 4.761 8.027 1.00 86.06 105 GLU A CA 1
ATOM 844 C C . GLU A 1 105 ? -3.188 4.133 9.029 1.00 86.06 105 GLU A C 1
ATOM 846 O O . GLU A 1 105 ? -3.242 4.474 10.209 1.00 86.06 105 GLU A O 1
ATOM 851 N N . ALA A 1 106 ? -2.222 3.329 8.568 1.00 83.44 106 ALA A N 1
ATOM 852 C CA . ALA A 1 106 ? -1.157 2.768 9.408 1.00 83.44 106 ALA A CA 1
ATOM 853 C C . ALA A 1 106 ? -0.393 3.865 10.175 1.00 83.44 106 ALA A C 1
ATOM 855 O O . ALA A 1 106 ? -0.201 3.801 11.389 1.00 83.44 106 ALA A O 1
ATOM 856 N N . LEU A 1 107 ? -0.025 4.942 9.477 1.00 83.56 107 LEU A N 1
ATOM 857 C CA . LEU A 1 107 ? 0.656 6.084 10.084 1.00 83.56 107 LEU A CA 1
ATOM 858 C C . LEU A 1 107 ? -0.232 6.869 11.058 1.00 83.56 107 LEU A C 1
ATOM 860 O O . LEU A 1 107 ? 0.273 7.446 12.022 1.00 83.56 107 LEU A O 1
ATOM 864 N N . THR A 1 108 ? -1.536 6.934 10.793 1.00 83.50 108 THR A N 1
ATOM 865 C CA . THR A 1 108 ? -2.500 7.617 11.663 1.00 83.50 108 THR A CA 1
ATOM 866 C C . THR A 1 108 ? -2.695 6.855 12.968 1.00 83.50 108 THR A C 1
ATOM 868 O O . THR A 1 108 ? -2.748 7.481 14.027 1.00 83.50 108 THR A O 1
ATOM 871 N N . GLN A 1 109 ? -2.738 5.521 12.908 1.00 76.31 109 GLN A N 1
ATOM 872 C CA . GLN A 1 109 ? -2.823 4.672 14.095 1.00 76.31 109 GLN A CA 1
ATOM 873 C C . GLN A 1 109 ? -1.584 4.802 14.984 1.00 76.31 109 GLN A C 1
ATOM 875 O O . GLN A 1 109 ? -1.722 4.915 16.198 1.00 76.31 109 GLN A O 1
ATOM 880 N N . GLU A 1 110 ? -0.390 4.861 14.392 1.00 75.50 110 GLU A N 1
ATOM 881 C CA . GLU A 1 110 ? 0.858 5.036 15.144 1.00 75.50 110 GLU A CA 1
ATOM 882 C C . GLU A 1 110 ? 0.967 6.425 15.793 1.00 75.50 110 GLU A C 1
ATOM 884 O O . GLU A 1 110 ? 1.332 6.549 16.959 1.00 75.50 110 GLU A O 1
ATOM 889 N N . ALA A 1 111 ? 0.654 7.489 15.048 1.00 75.12 111 ALA A N 1
ATOM 890 C CA . ALA A 1 111 ? 0.835 8.862 15.521 1.00 75.12 111 ALA A CA 1
ATOM 891 C C . ALA A 1 111 ? -0.336 9.391 16.372 1.00 75.12 111 ALA A C 1
ATOM 893 O O . ALA A 1 111 ? -0.253 10.501 16.904 1.00 75.12 111 ALA A O 1
ATOM 894 N N . GLY A 1 112 ? -1.459 8.664 16.430 1.00 70.56 112 GLY A N 1
ATOM 895 C CA . GLY A 1 112 ? -2.711 9.117 17.048 1.00 70.56 112 GLY A CA 1
ATOM 896 C C . GLY A 1 112 ? -3.340 10.344 16.371 1.00 70.56 112 GLY A C 1
ATOM 897 O O . GLY A 1 112 ? -4.250 10.961 16.924 1.00 70.56 112 GLY A O 1
ATOM 898 N N . LYS A 1 113 ? -2.842 10.744 15.193 1.00 71.38 113 LYS A N 1
ATOM 899 C CA . LYS A 1 113 ? -3.283 11.918 14.424 1.00 71.38 113 LYS A CA 1
ATOM 900 C C . LYS A 1 113 ? -3.245 11.610 12.935 1.00 71.38 113 LYS A C 1
ATOM 902 O O . LYS A 1 113 ? -2.305 10.978 12.457 1.00 71.38 113 LYS A O 1
ATOM 907 N N . THR A 1 114 ? -4.230 12.117 12.194 1.00 69.00 114 THR A N 1
ATOM 908 C CA . THR A 1 114 ? -4.340 11.913 10.743 1.00 69.00 114 THR A CA 1
ATOM 909 C C . THR A 1 114 ? -3.087 12.397 10.017 1.00 69.00 114 THR A C 1
ATOM 911 O O . THR A 1 114 ? -2.811 13.598 9.983 1.00 69.00 114 THR A O 1
ATOM 914 N N . LYS A 1 115 ? -2.353 11.478 9.381 1.00 75.25 115 LYS A N 1
ATOM 915 C CA . LYS A 1 115 ? -1.164 11.801 8.581 1.00 75.25 115 LYS A CA 1
ATOM 916 C C . LYS A 1 115 ? -1.444 11.581 7.099 1.00 75.25 115 LYS A C 1
ATOM 918 O O . LYS A 1 115 ? -1.682 10.463 6.661 1.00 75.25 115 LYS A O 1
ATOM 923 N N . ARG A 1 116 ? -1.391 12.661 6.315 1.00 74.06 116 ARG A N 1
ATOM 924 C CA . ARG A 1 116 ? -1.512 12.616 4.848 1.00 74.06 116 ARG A CA 1
ATOM 925 C C . ARG A 1 116 ? -0.135 12.551 4.193 1.00 74.06 116 ARG A C 1
ATOM 927 O O . ARG A 1 116 ? 0.779 13.287 4.572 1.00 74.06 116 ARG A O 1
ATOM 934 N N . LEU A 1 117 ? 0.013 11.713 3.171 1.00 81.12 117 LEU A N 1
ATOM 935 C CA . LEU A 1 117 ? 1.273 11.518 2.438 1.00 81.12 117 LEU A CA 1
ATOM 936 C C . LEU A 1 117 ? 1.491 12.594 1.357 1.00 81.12 117 LEU A C 1
ATOM 938 O O . LEU A 1 117 ? 1.708 12.291 0.183 1.00 81.12 117 LEU A O 1
ATOM 942 N N . ASN A 1 118 ? 1.456 13.873 1.742 1.00 77.75 118 ASN A N 1
ATOM 943 C CA . ASN A 1 118 ? 1.498 15.001 0.799 1.00 77.75 118 ASN A CA 1
ATOM 944 C C . ASN A 1 118 ? 2.743 14.992 -0.105 1.00 77.75 118 ASN A C 1
ATOM 946 O O . ASN A 1 118 ? 2.635 15.248 -1.301 1.00 77.75 118 ASN A O 1
ATOM 950 N N . ARG A 1 119 ? 3.920 14.641 0.433 1.00 73.88 119 ARG A N 1
ATOM 951 C CA . ARG A 1 119 ? 5.166 14.566 -0.354 1.00 73.88 119 ARG A CA 1
ATOM 952 C C . ARG A 1 119 ? 5.124 13.468 -1.420 1.00 73.88 119 ARG A C 1
ATOM 954 O O . ARG A 1 119 ? 5.596 13.687 -2.530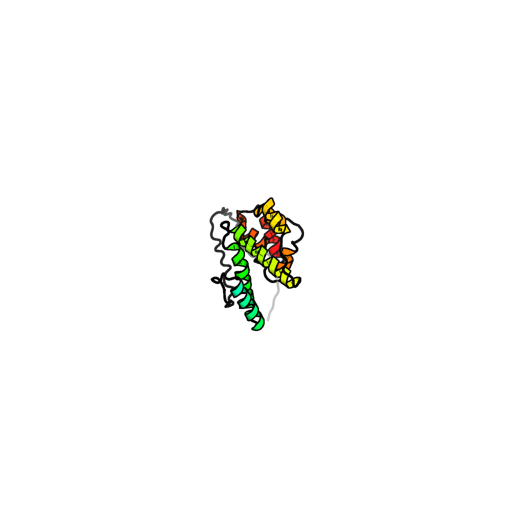 1.00 73.88 119 ARG A O 1
ATOM 961 N N . THR A 1 120 ? 4.539 12.312 -1.109 1.00 80.00 120 THR A N 1
ATOM 962 C CA . THR A 1 120 ? 4.404 11.208 -2.070 1.00 80.00 120 THR A CA 1
ATOM 963 C C . THR A 1 120 ? 3.402 11.561 -3.164 1.00 80.00 120 THR A C 1
ATOM 965 O O . THR A 1 120 ? 3.696 11.349 -4.334 1.00 80.00 120 THR A O 1
ATOM 968 N N . ARG A 1 121 ? 2.275 12.199 -2.814 1.00 81.75 121 ARG A N 1
ATOM 969 C CA . ARG A 1 121 ? 1.300 12.706 -3.798 1.00 81.75 121 ARG A CA 1
ATOM 970 C C . ARG A 1 121 ? 1.916 13.753 -4.732 1.00 81.75 121 ARG A C 1
ATOM 972 O O . ARG A 1 121 ? 1.722 13.689 -5.940 1.00 81.75 121 ARG A O 1
ATOM 979 N N . GLN A 1 122 ? 2.723 14.671 -4.197 1.00 78.12 122 GLN A N 1
AT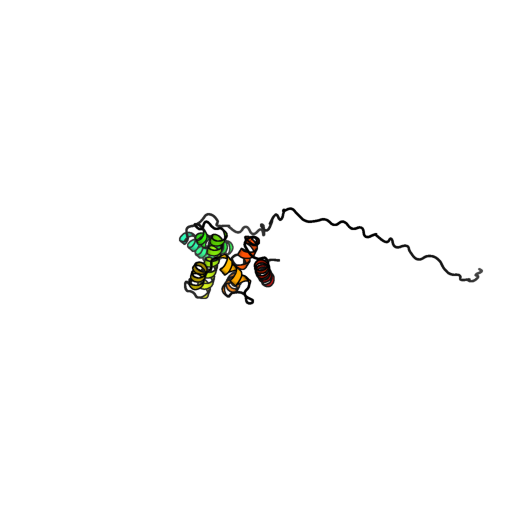OM 980 C CA . GLN A 1 122 ? 3.470 15.639 -5.010 1.00 78.12 122 GLN A CA 1
ATOM 981 C C . GLN A 1 122 ? 4.492 14.961 -5.929 1.00 78.12 122 GLN A C 1
ATOM 983 O O . GLN A 1 122 ? 4.635 15.367 -7.079 1.00 78.12 122 GLN A O 1
ATOM 988 N N . LYS A 1 123 ? 5.206 13.934 -5.446 1.00 79.94 123 LYS A N 1
ATOM 989 C CA . LYS A 1 123 ? 6.130 13.161 -6.287 1.00 79.94 123 LYS A CA 1
ATOM 990 C C . LYS A 1 123 ? 5.381 12.454 -7.417 1.00 79.94 123 LYS A C 1
ATOM 992 O O . LYS A 1 123 ? 5.826 12.546 -8.555 1.00 79.94 123 LYS A O 1
ATOM 997 N N . LEU A 1 124 ? 4.246 11.827 -7.113 1.00 83.88 124 LEU A N 1
ATOM 998 C CA . LEU A 1 124 ? 3.411 11.132 -8.091 1.00 83.88 124 LEU A CA 1
ATOM 999 C C . LEU A 1 124 ? 2.976 12.074 -9.221 1.00 83.88 124 LEU A C 1
ATOM 1001 O O . LEU A 1 124 ? 3.189 11.765 -10.386 1.00 83.88 124 LEU A O 1
ATOM 1005 N N . SER A 1 125 ? 2.496 13.272 -8.870 1.00 80.19 125 SER A N 1
ATOM 1006 C CA . SER A 1 125 ? 2.103 14.300 -9.844 1.00 80.19 125 SER A CA 1
ATOM 1007 C C . SER A 1 125 ? 3.253 14.788 -10.736 1.00 80.19 125 SER A C 1
ATOM 1009 O O . SER A 1 125 ? 2.996 15.249 -11.843 1.00 80.19 125 SER A O 1
ATOM 1011 N N . ARG A 1 126 ? 4.509 14.717 -10.276 1.00 84.12 126 ARG A N 1
ATOM 1012 C CA . ARG A 1 126 ? 5.681 15.192 -11.035 1.00 84.12 126 ARG A CA 1
ATOM 1013 C C . ARG A 1 126 ? 6.354 14.102 -11.867 1.00 84.12 126 ARG A C 1
ATOM 1015 O O . ARG A 1 126 ? 6.874 14.395 -12.934 1.00 84.12 126 ARG A O 1
ATOM 1022 N N . ALA A 1 127 ? 6.444 12.888 -11.328 1.00 86.31 127 ALA A N 1
ATOM 1023 C CA . ALA A 1 127 ? 7.275 11.810 -11.865 1.00 86.31 127 ALA A CA 1
ATOM 1024 C C . ALA A 1 127 ? 6.468 10.681 -12.520 1.00 86.31 127 ALA A C 1
ATOM 1026 O O . ALA A 1 127 ? 7.053 9.882 -13.246 1.00 86.31 127 ALA A O 1
ATOM 1027 N N . GLY A 1 128 ? 5.164 10.600 -12.250 1.00 91.38 128 GLY A N 1
ATOM 1028 C CA . GLY A 1 128 ? 4.321 9.481 -12.658 1.00 91.38 128 GLY A CA 1
ATOM 1029 C C . GLY A 1 128 ? 4.442 8.267 -11.735 1.00 91.38 128 GLY A C 1
ATOM 1030 O O . GLY A 1 128 ? 5.330 8.178 -10.872 1.00 91.38 128 GLY A O 1
ATOM 1031 N N . ILE A 1 129 ? 3.507 7.332 -11.903 1.00 92.00 129 ILE A N 1
ATOM 1032 C CA . ILE A 1 129 ? 3.367 6.155 -11.045 1.00 92.00 129 ILE A CA 1
ATOM 1033 C C . ILE A 1 129 ? 4.482 5.134 -11.258 1.00 92.00 129 ILE A C 1
ATOM 1035 O O . ILE A 1 129 ? 5.154 4.784 -10.285 1.00 92.00 129 ILE A O 1
ATOM 1039 N N . HIS A 1 130 ? 4.764 4.745 -12.506 1.00 93.25 130 HIS A N 1
ATOM 1040 C CA . HIS A 1 130 ? 5.787 3.743 -12.822 1.00 93.25 130 HIS A CA 1
ATOM 1041 C C . HIS A 1 130 ? 7.148 4.140 -12.267 1.00 93.25 130 HIS A C 1
ATOM 1043 O O . HIS A 1 130 ? 7.749 3.390 -11.506 1.00 93.25 130 HIS A O 1
ATOM 1049 N N . LYS A 1 131 ? 7.595 5.372 -12.536 1.00 93.31 131 LYS A N 1
ATOM 1050 C CA . LYS A 1 131 ? 8.869 5.878 -12.008 1.00 93.31 131 LYS A CA 1
ATOM 1051 C C . LYS A 1 131 ? 8.891 5.913 -10.481 1.00 93.31 131 LYS A C 1
ATOM 1053 O O . LYS A 1 131 ? 9.902 5.582 -9.870 1.00 93.31 131 LYS A O 1
ATOM 1058 N N . THR A 1 132 ? 7.786 6.304 -9.846 1.00 92.19 132 THR A N 1
ATOM 1059 C CA . THR A 1 132 ? 7.709 6.347 -8.380 1.00 92.19 132 THR A CA 1
ATOM 1060 C C . THR A 1 132 ? 7.832 4.954 -7.767 1.00 92.19 132 THR A C 1
ATOM 1062 O O . THR A 1 132 ? 8.548 4.805 -6.775 1.00 92.19 132 THR A O 1
ATOM 1065 N N . LEU A 1 133 ? 7.175 3.953 -8.354 1.00 93.62 133 LEU A N 1
ATOM 1066 C CA . LEU A 1 133 ? 7.241 2.559 -7.924 1.00 93.62 133 LEU A CA 1
ATOM 1067 C C . LEU A 1 133 ? 8.634 1.964 -8.169 1.00 93.62 133 LEU A C 1
ATOM 1069 O O . LEU A 1 133 ? 9.229 1.425 -7.235 1.00 93.62 133 LEU A O 1
ATOM 1073 N N . SER A 1 134 ? 9.215 2.172 -9.352 1.00 94.81 134 SER A N 1
ATOM 1074 C CA . SER A 1 134 ? 10.584 1.745 -9.665 1.00 94.81 134 SER A CA 1
ATOM 1075 C C . SER A 1 134 ? 11.608 2.340 -8.697 1.00 94.81 134 SER A C 1
ATOM 1077 O O . SER A 1 134 ? 12.427 1.614 -8.137 1.00 94.81 134 SER A O 1
ATOM 1079 N N . ASP A 1 135 ? 11.518 3.640 -8.401 1.00 92.31 135 ASP A N 1
ATOM 1080 C CA . ASP A 1 135 ? 12.394 4.302 -7.427 1.00 92.31 135 ASP A CA 1
ATOM 1081 C C . ASP A 1 135 ? 12.249 3.732 -6.003 1.00 92.31 135 ASP A C 1
ATOM 1083 O O . ASP A 1 135 ? 13.174 3.837 -5.196 1.00 92.31 135 ASP A O 1
ATOM 1087 N N . LEU A 1 136 ? 11.074 3.211 -5.635 1.00 91.25 136 LEU A N 1
ATOM 1088 C CA . LEU A 1 136 ? 10.850 2.578 -4.331 1.00 91.25 136 LEU A CA 1
ATOM 1089 C C . LEU A 1 136 ? 11.412 1.154 -4.298 1.00 91.25 136 LEU A C 1
ATOM 1091 O O . LEU A 1 136 ? 12.031 0.771 -3.304 1.00 91.25 136 LEU A O 1
ATOM 1095 N N . ALA A 1 137 ? 11.252 0.390 -5.376 1.00 93.19 137 ALA A N 1
ATOM 1096 C CA . ALA A 1 137 ? 11.812 -0.952 -5.500 1.00 93.19 137 ALA A CA 1
ATOM 1097 C C . ALA A 1 137 ? 13.343 -0.944 -5.551 1.00 93.19 137 ALA A C 1
ATOM 1099 O O . ALA A 1 137 ? 13.974 -1.696 -4.818 1.00 93.19 137 ALA A O 1
ATOM 1100 N N . LEU A 1 138 ? 13.954 -0.049 -6.326 1.00 94.00 138 LEU A N 1
ATOM 1101 C CA . LEU A 1 138 ? 15.409 -0.027 -6.527 1.00 94.00 138 LEU A CA 1
ATOM 1102 C C . LEU A 1 138 ? 16.203 0.536 -5.340 1.00 94.00 138 LEU A C 1
ATOM 1104 O O . LEU A 1 138 ? 17.431 0.451 -5.315 1.00 94.00 138 LEU A O 1
ATOM 1108 N N . LYS A 1 139 ? 15.539 1.118 -4.335 1.00 93.31 139 LYS A N 1
ATOM 1109 C CA . LYS A 1 139 ? 16.234 1.585 -3.131 1.00 93.31 139 LYS A CA 1
ATOM 1110 C C . LYS A 1 139 ? 16.851 0.408 -2.366 1.00 93.31 139 LYS A C 1
ATOM 1112 O O . LYS A 1 139 ? 16.134 -0.543 -2.062 1.00 93.31 139 LYS A O 1
ATOM 1117 N N . PRO A 1 140 ? 18.131 0.494 -1.954 1.00 87.62 140 PRO A N 1
ATOM 1118 C CA . PRO A 1 140 ? 18.775 -0.574 -1.186 1.00 87.62 140 PRO A CA 1
ATOM 1119 C C . PRO A 1 140 ? 18.073 -0.850 0.144 1.00 87.62 140 PRO A C 1
ATOM 1121 O O . PRO A 1 140 ? 18.011 -1.984 0.603 1.00 87.62 140 PRO A O 1
ATOM 1124 N N . THR A 1 141 ? 17.540 0.200 0.771 1.00 88.75 141 THR A N 1
ATOM 1125 C CA . THR A 1 141 ? 16.830 0.099 2.041 1.00 88.75 141 THR A CA 1
ATOM 1126 C C . THR A 1 141 ? 15.318 0.131 1.821 1.00 88.75 141 THR A C 1
ATOM 1128 O O . THR A 1 141 ? 14.816 1.022 1.125 1.00 88.75 141 THR A O 1
ATOM 1131 N N . PRO A 1 142 ? 14.563 -0.794 2.448 1.00 89.50 142 PRO A N 1
ATOM 1132 C CA . PRO A 1 142 ? 13.110 -0.768 2.402 1.00 89.50 142 PRO A CA 1
ATOM 1133 C C . PRO A 1 142 ? 12.574 0.567 2.908 1.00 89.50 142 PRO A C 1
ATOM 1135 O O . PRO A 1 142 ? 13.036 1.100 3.926 1.00 89.50 142 PRO A O 1
ATOM 1138 N N . SER A 1 143 ? 11.587 1.106 2.196 1.00 88.19 143 SER A N 1
ATOM 1139 C CA . SER A 1 143 ? 10.984 2.378 2.572 1.00 88.19 143 SER A CA 1
ATOM 1140 C C . SER A 1 143 ? 10.320 2.282 3.949 1.00 88.19 143 SER A C 1
ATOM 1142 O O . SER A 1 143 ? 9.835 1.227 4.357 1.00 88.19 143 SER A O 1
ATOM 1144 N N . VAL A 1 144 ? 10.247 3.408 4.665 1.00 86.19 144 VAL A N 1
ATOM 1145 C CA . VAL A 1 144 ? 9.506 3.471 5.938 1.00 86.19 144 VAL A CA 1
ATOM 1146 C C . VAL A 1 144 ? 8.053 3.035 5.735 1.00 86.19 144 VAL A C 1
ATOM 1148 O O . VAL A 1 144 ? 7.506 2.336 6.577 1.00 86.19 144 VAL A O 1
ATOM 1151 N N . GLY A 1 145 ? 7.447 3.393 4.596 1.00 86.12 145 GLY A N 1
ATOM 1152 C CA . GLY A 1 145 ? 6.081 2.991 4.274 1.00 86.12 145 GLY A CA 1
ATOM 1153 C C . GLY A 1 145 ? 5.917 1.480 4.128 1.00 86.12 145 GLY A C 1
ATOM 1154 O O . GLY A 1 145 ? 4.981 0.921 4.686 1.00 86.12 145 GLY A O 1
ATOM 1155 N N . PHE A 1 146 ? 6.862 0.818 3.460 1.00 90.31 146 PHE A N 1
ATOM 1156 C CA . PHE A 1 146 ? 6.868 -0.639 3.338 1.00 90.31 146 PHE A CA 1
ATOM 1157 C C . PHE A 1 146 ? 6.961 -1.316 4.709 1.00 90.31 146 PHE A C 1
ATOM 1159 O O . PHE A 1 146 ? 6.119 -2.142 5.041 1.00 90.31 146 PHE A O 1
ATOM 1166 N N . LYS A 1 147 ? 7.925 -0.909 5.546 1.00 90.56 147 LYS A N 1
ATOM 1167 C CA . LYS A 1 147 ? 8.087 -1.479 6.894 1.00 90.56 147 LYS A CA 1
ATOM 1168 C C . LYS A 1 147 ? 6.823 -1.315 7.737 1.00 90.56 147 LYS A C 1
ATOM 1170 O O . LYS A 1 147 ? 6.413 -2.257 8.400 1.00 90.56 147 LYS A O 1
ATOM 1175 N N . LYS A 1 148 ? 6.167 -0.155 7.646 1.00 88.31 148 LYS A N 1
ATOM 1176 C CA . LYS A 1 148 ? 4.889 0.086 8.323 1.00 88.31 148 LYS A CA 1
ATOM 1177 C C . LYS A 1 148 ? 3.800 -0.849 7.809 1.00 88.31 148 LYS A C 1
ATOM 1179 O O . LYS A 1 148 ? 3.135 -1.491 8.602 1.00 88.31 148 LYS A O 1
ATOM 1184 N N . LEU A 1 149 ? 3.639 -0.994 6.500 1.00 89.69 149 LEU A N 1
ATOM 1185 C CA . LEU A 1 149 ? 2.649 -1.927 5.956 1.00 89.69 149 LEU A CA 1
ATOM 1186 C C . LEU A 1 149 ? 2.905 -3.373 6.407 1.00 89.69 149 LEU A C 1
ATOM 1188 O O . LEU A 1 149 ? 1.950 -4.074 6.724 1.00 89.69 149 LEU A O 1
ATOM 1192 N N . VAL A 1 150 ? 4.168 -3.794 6.527 1.00 90.31 150 VAL A N 1
ATOM 1193 C CA . VAL A 1 150 ? 4.528 -5.098 7.108 1.00 90.31 150 VAL A CA 1
ATOM 1194 C C . VAL A 1 150 ? 4.127 -5.196 8.583 1.00 90.31 150 VAL A C 1
ATOM 1196 O O . VAL A 1 150 ? 3.465 -6.159 8.959 1.00 90.31 150 VAL A O 1
ATOM 1199 N N . GLU A 1 151 ? 4.472 -4.203 9.408 1.00 88.25 151 GLU A N 1
ATOM 1200 C CA . GLU A 1 151 ? 4.120 -4.161 10.841 1.00 88.25 151 GLU A CA 1
ATOM 1201 C C . GLU A 1 151 ? 2.606 -4.281 11.081 1.00 88.25 151 GLU A C 1
ATOM 1203 O O . GLU A 1 151 ? 2.179 -4.889 12.059 1.00 88.25 151 GLU A O 1
ATOM 1208 N N . PHE A 1 152 ? 1.793 -3.733 10.176 1.00 82.06 152 PHE A N 1
ATOM 1209 C CA . PHE A 1 152 ? 0.333 -3.768 10.260 1.00 82.06 152 PHE A CA 1
ATOM 1210 C C . PHE A 1 152 ? -0.314 -4.967 9.536 1.00 82.06 152 PHE A C 1
ATOM 1212 O O . PHE A 1 152 ? -1.536 -5.005 9.409 1.00 82.06 152 PHE A O 1
ATOM 1219 N N . GLY A 1 153 ? 0.463 -5.939 9.040 1.00 84.50 153 GLY A N 1
ATOM 1220 C CA . GLY A 1 153 ? -0.082 -7.120 8.351 1.00 84.50 153 GLY A CA 1
ATOM 1221 C C . GLY A 1 153 ? -0.702 -6.818 6.979 1.00 84.50 153 GLY A C 1
ATOM 1222 O O . GLY A 1 153 ? -1.569 -7.547 6.507 1.00 84.50 153 GLY A O 1
ATOM 1223 N N . MET A 1 154 ? -0.266 -5.734 6.336 1.00 86.38 154 MET A N 1
ATOM 1224 C CA . MET A 1 154 ? -0.775 -5.220 5.058 1.00 86.38 154 MET A CA 1
ATOM 1225 C C . MET A 1 154 ? 0.303 -5.184 3.974 1.00 86.38 154 MET A C 1
ATOM 1227 O O . MET A 1 154 ? 0.290 -4.340 3.077 1.00 86.38 154 MET A O 1
ATOM 1231 N N . ALA A 1 155 ? 1.292 -6.067 4.072 1.00 88.50 155 ALA A N 1
ATOM 1232 C CA . ALA A 1 155 ? 2.407 -6.092 3.138 1.00 88.50 155 ALA A CA 1
ATOM 1233 C C . ALA A 1 155 ? 1.978 -6.444 1.699 1.00 88.50 155 ALA A C 1
ATOM 1235 O O . ALA A 1 155 ? 2.637 -6.058 0.734 1.00 88.50 155 ALA A O 1
ATOM 1236 N N . ASP A 1 156 ? 0.838 -7.117 1.539 1.00 87.69 156 ASP A N 1
ATOM 1237 C CA . ASP A 1 156 ? 0.186 -7.368 0.253 1.00 87.69 156 ASP A CA 1
ATOM 1238 C C . ASP A 1 156 ? -0.346 -6.081 -0.404 1.00 87.69 156 ASP A C 1
ATOM 1240 O O . ASP A 1 156 ? -0.472 -6.012 -1.622 1.00 87.69 156 ASP A O 1
ATOM 1244 N N . MET A 1 157 ? -0.563 -5.023 0.380 1.00 88.25 157 MET A N 1
ATOM 1245 C CA . MET A 1 157 ? -0.932 -3.683 -0.079 1.00 88.25 157 MET A CA 1
ATOM 1246 C C . MET A 1 157 ? 0.294 -2.760 -0.144 1.00 88.25 157 MET A C 1
ATOM 1248 O O . MET A 1 157 ? 0.228 -1.607 0.281 1.00 88.25 157 MET A O 1
ATOM 1252 N N . SER A 1 158 ? 1.426 -3.261 -0.643 1.00 92.50 158 SER A N 1
ATOM 1253 C CA . SER A 1 158 ? 2.675 -2.502 -0.793 1.00 92.50 158 SER A CA 1
ATOM 1254 C C . SER A 1 158 ? 3.001 -2.169 -2.250 1.00 92.50 158 SER A C 1
ATOM 1256 O O . SER A 1 158 ? 2.440 -2.744 -3.181 1.00 92.50 158 SER A O 1
ATOM 1258 N N . ALA A 1 159 ? 3.934 -1.232 -2.454 1.00 92.25 159 ALA A N 1
ATOM 1259 C CA . ALA A 1 159 ? 4.430 -0.883 -3.785 1.00 92.25 159 ALA A CA 1
ATOM 1260 C C . ALA A 1 159 ? 5.078 -2.094 -4.474 1.00 92.25 159 ALA A C 1
ATOM 1262 O O . ALA A 1 159 ? 4.886 -2.315 -5.663 1.00 92.25 159 ALA A O 1
ATOM 1263 N N . GLU A 1 160 ? 5.811 -2.894 -3.711 1.00 95.06 160 GLU A N 1
ATOM 1264 C CA . GLU A 1 160 ? 6.489 -4.100 -4.158 1.00 95.06 160 GLU A CA 1
ATOM 1265 C C . GLU A 1 160 ? 5.491 -5.168 -4.612 1.00 95.06 160 GLU A C 1
ATOM 1267 O O . GLU A 1 160 ? 5.661 -5.744 -5.684 1.00 95.06 160 GLU A O 1
ATOM 1272 N N . SER A 1 161 ? 4.407 -5.365 -3.855 1.00 95.12 161 SER A N 1
ATOM 1273 C CA . SER A 1 161 ? 3.318 -6.271 -4.241 1.00 95.12 161 SER A CA 1
ATOM 1274 C C . SER A 1 161 ? 2.635 -5.828 -5.538 1.00 95.12 161 SER A C 1
ATOM 1276 O O . SER A 1 161 ? 2.335 -6.668 -6.385 1.00 95.12 161 SER A O 1
ATOM 1278 N N . LEU A 1 162 ? 2.453 -4.516 -5.747 1.00 95.06 162 LEU A N 1
ATOM 1279 C CA . LEU A 1 162 ? 1.930 -3.997 -7.015 1.00 95.06 162 LEU A CA 1
ATOM 1280 C C . LEU A 1 162 ? 2.895 -4.219 -8.180 1.00 95.06 162 LEU A C 1
ATOM 1282 O O . LEU A 1 162 ? 2.455 -4.618 -9.250 1.00 95.06 162 LEU A O 1
ATOM 1286 N N . ILE A 1 163 ? 4.197 -4.003 -7.986 1.00 96.19 163 ILE A N 1
ATOM 1287 C CA . ILE A 1 163 ? 5.201 -4.227 -9.036 1.00 96.19 163 ILE A CA 1
ATOM 1288 C C . ILE A 1 163 ? 5.212 -5.690 -9.476 1.00 96.19 163 ILE A C 1
ATOM 1290 O O . ILE A 1 163 ? 5.240 -5.961 -10.670 1.00 96.19 163 ILE A O 1
ATOM 1294 N N . VAL A 1 164 ? 5.156 -6.633 -8.532 1.00 96.12 164 VAL A N 1
ATOM 1295 C CA . VAL A 1 164 ? 5.103 -8.065 -8.863 1.00 96.12 164 VAL A CA 1
ATOM 1296 C C . VAL A 1 164 ? 3.796 -8.420 -9.576 1.00 96.12 164 VAL A C 1
ATOM 1298 O O . VAL A 1 164 ? 3.817 -9.163 -10.557 1.00 96.12 164 VAL A O 1
ATOM 1301 N N . LYS A 1 165 ? 2.666 -7.854 -9.137 1.00 94.81 165 LYS A N 1
ATOM 1302 C CA . LYS A 1 165 ? 1.357 -8.065 -9.770 1.00 94.81 165 LYS A CA 1
ATOM 1303 C C . LYS A 1 165 ? 1.291 -7.519 -11.199 1.00 94.81 165 LYS A C 1
ATOM 1305 O O . LYS A 1 165 ? 0.751 -8.179 -12.078 1.00 94.81 165 LYS A O 1
ATOM 1310 N N . TYR A 1 166 ? 1.848 -6.335 -11.431 1.00 95.25 166 TYR A N 1
ATOM 1311 C CA . TYR A 1 166 ? 1.866 -5.644 -12.722 1.00 95.25 166 TYR A CA 1
ATOM 1312 C C . TYR A 1 166 ? 3.227 -5.775 -13.420 1.00 95.25 166 TYR A C 1
ATOM 1314 O O . TYR A 1 166 ? 3.645 -4.862 -14.130 1.00 95.25 166 TYR A O 1
ATOM 1322 N N . ARG A 1 167 ? 3.926 -6.901 -13.219 1.00 96.00 167 ARG A N 1
ATOM 1323 C CA . ARG A 1 167 ? 5.314 -7.132 -13.664 1.00 96.00 167 ARG A CA 1
ATOM 1324 C C . ARG A 1 167 ? 5.582 -6.787 -15.127 1.00 96.00 167 ARG A C 1
ATOM 1326 O O . ARG A 1 167 ? 6.654 -6.281 -15.428 1.00 96.00 167 ARG A O 1
ATOM 1333 N N . ASP A 1 168 ? 4.607 -6.989 -16.008 1.00 96.00 168 ASP A N 1
ATOM 1334 C CA . ASP A 1 168 ? 4.748 -6.731 -17.446 1.00 96.00 168 ASP A CA 1
ATOM 1335 C C . ASP A 1 168 ? 4.831 -5.231 -17.790 1.00 96.00 168 ASP A C 1
ATOM 1337 O O . ASP A 1 168 ? 5.178 -4.866 -18.909 1.00 96.00 168 ASP A O 1
ATOM 1341 N N . GLN A 1 169 ? 4.535 -4.348 -16.830 1.00 94.75 169 GLN A N 1
ATOM 1342 C CA . GLN A 1 169 ? 4.656 -2.893 -16.967 1.00 94.75 169 GLN A CA 1
ATOM 1343 C C . GLN A 1 169 ? 5.976 -2.334 -16.411 1.00 94.75 169 GLN A C 1
ATOM 1345 O O . GLN A 1 169 ? 6.187 -1.119 -16.439 1.00 94.75 169 GLN A O 1
ATOM 1350 N N . PHE A 1 170 ? 6.849 -3.185 -15.864 1.00 96.06 170 PHE A N 1
ATOM 1351 C CA . PHE A 1 170 ? 8.092 -2.775 -15.216 1.00 96.06 170 PHE A CA 1
ATOM 1352 C C . PHE A 1 170 ? 9.304 -3.459 -15.839 1.00 96.06 170 PHE A C 1
ATOM 1354 O O . PHE A 1 170 ? 9.232 -4.567 -16.361 1.00 96.06 170 PHE A O 1
ATOM 1361 N N . GLU A 1 171 ? 10.453 -2.796 -15.730 1.00 96.50 171 GLU A N 1
ATOM 1362 C CA . GLU A 1 171 ? 11.735 -3.389 -16.103 1.00 96.50 171 GLU A CA 1
ATOM 1363 C C . GLU A 1 171 ? 12.021 -4.648 -15.265 1.00 96.50 171 GLU A C 1
ATOM 1365 O O . GLU A 1 171 ? 11.763 -4.638 -14.053 1.00 96.50 171 GLU A O 1
ATOM 1370 N N . PRO A 1 172 ? 12.630 -5.703 -15.840 1.00 96.94 172 PRO A N 1
ATOM 1371 C CA . PRO A 1 172 ? 12.916 -6.943 -15.115 1.00 96.94 172 PRO A CA 1
ATOM 1372 C C . PRO A 1 172 ? 13.697 -6.720 -13.814 1.00 96.94 172 PRO A C 1
ATOM 1374 O O . PRO A 1 172 ? 13.362 -7.293 -12.782 1.00 96.94 172 PRO A O 1
ATOM 1377 N N . SER A 1 173 ? 14.667 -5.800 -13.822 1.00 96.31 173 SER A N 1
ATOM 1378 C CA . SER A 1 173 ? 15.465 -5.453 -12.636 1.00 96.31 173 SER A CA 1
ATOM 1379 C C . SER A 1 173 ? 14.636 -4.847 -11.494 1.00 96.31 173 SER A C 1
ATOM 1381 O O . SER A 1 173 ? 14.940 -5.052 -10.317 1.00 96.31 173 SER A O 1
ATOM 1383 N N . VAL A 1 174 ? 13.564 -4.118 -11.819 1.00 97.00 174 VAL A N 1
ATOM 1384 C CA . VAL A 1 174 ? 12.628 -3.543 -10.842 1.00 97.00 174 VAL A CA 1
ATOM 1385 C C . VAL A 1 174 ? 11.772 -4.647 -10.224 1.00 97.00 174 VAL A C 1
ATOM 1387 O O . VAL A 1 174 ? 11.594 -4.675 -9.004 1.00 97.00 174 VAL A O 1
ATOM 1390 N N . VAL A 1 175 ? 11.288 -5.577 -11.052 1.00 97.31 175 VAL A N 1
ATOM 1391 C CA . VAL A 1 175 ? 10.505 -6.739 -10.609 1.00 97.31 175 VAL A CA 1
ATOM 1392 C C . VAL A 1 175 ? 11.344 -7.658 -9.724 1.00 97.31 175 VAL A C 1
ATOM 1394 O O . VAL A 1 175 ? 10.880 -8.067 -8.661 1.00 97.31 175 VAL A O 1
ATOM 1397 N N . GLU A 1 176 ? 12.594 -7.931 -10.098 1.00 96.56 176 GLU A N 1
ATOM 1398 C CA . GLU A 1 176 ? 13.536 -8.714 -9.293 1.00 96.56 176 GLU A CA 1
ATOM 1399 C C . GLU A 1 176 ? 13.790 -8.068 -7.927 1.00 96.56 176 GLU A C 1
ATOM 1401 O O . GLU A 1 176 ? 13.714 -8.743 -6.898 1.00 96.56 176 GLU A O 1
ATOM 1406 N N . ALA A 1 177 ? 14.028 -6.752 -7.887 1.00 96.38 177 ALA A N 1
ATOM 1407 C CA . ALA A 1 177 ? 14.240 -6.025 -6.638 1.00 96.38 177 ALA A CA 1
ATOM 1408 C C . ALA A 1 177 ? 13.004 -6.066 -5.720 1.00 96.38 177 ALA A C 1
ATOM 1410 O O . ALA A 1 177 ? 13.136 -6.287 -4.512 1.00 96.38 177 ALA A O 1
ATOM 1411 N N . ALA A 1 178 ? 11.803 -5.892 -6.282 1.00 96.00 178 ALA A N 1
ATOM 1412 C CA . ALA A 1 178 ? 10.549 -5.996 -5.540 1.00 96.00 178 ALA A CA 1
ATOM 1413 C C . ALA A 1 178 ? 10.316 -7.423 -5.015 1.00 96.00 178 ALA A C 1
ATOM 1415 O O . ALA A 1 178 ? 10.050 -7.606 -3.827 1.00 96.00 178 ALA A O 1
ATOM 1416 N N . THR A 1 179 ? 10.493 -8.432 -5.870 1.00 95.69 179 THR A N 1
ATOM 1417 C CA . THR A 1 179 ? 10.334 -9.854 -5.526 1.00 95.69 179 THR A CA 1
ATOM 1418 C C . THR A 1 179 ? 11.291 -10.253 -4.409 1.00 95.69 179 THR A C 1
ATOM 1420 O O . THR A 1 179 ? 10.869 -10.823 -3.404 1.00 95.69 179 THR A O 1
ATOM 1423 N N . LYS A 1 180 ? 12.571 -9.880 -4.528 1.00 95.62 180 LYS A N 1
ATOM 1424 C CA . LYS A 1 180 ? 13.583 -10.121 -3.497 1.00 95.62 180 LYS A CA 1
ATOM 1425 C C . LYS A 1 180 ? 13.164 -9.531 -2.153 1.00 95.62 180 LYS A C 1
ATOM 1427 O O . LYS A 1 180 ? 13.252 -10.215 -1.139 1.00 95.62 180 LYS A O 1
ATOM 1432 N N . ARG A 1 181 ? 12.662 -8.293 -2.136 1.00 94.81 181 ARG A N 1
ATOM 1433 C CA . ARG A 1 181 ? 12.197 -7.658 -0.896 1.00 94.81 181 ARG A CA 1
ATOM 1434 C C . ARG A 1 181 ? 11.008 -8.396 -0.284 1.00 94.81 181 ARG A C 1
ATOM 1436 O O . ARG A 1 181 ? 10.964 -8.566 0.929 1.00 94.81 181 ARG A O 1
ATOM 1443 N N . LEU A 1 182 ? 10.053 -8.842 -1.096 1.00 94.31 182 LEU A N 1
ATOM 1444 C CA . LEU A 1 182 ? 8.910 -9.603 -0.590 1.00 94.31 182 LEU A CA 1
ATOM 1445 C C . LEU A 1 182 ? 9.335 -10.965 -0.012 1.00 94.31 182 LEU A C 1
ATOM 1447 O O . LEU A 1 182 ? 8.801 -11.367 1.021 1.00 94.31 182 LEU A O 1
ATOM 1451 N N . LEU A 1 183 ? 10.319 -11.632 -0.626 1.00 94.62 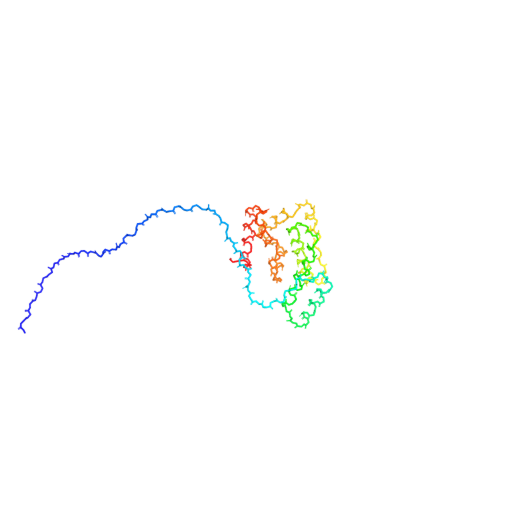183 LEU A N 1
ATOM 1452 C CA . LEU A 1 183 ? 10.913 -12.878 -0.122 1.00 94.62 183 LEU A CA 1
ATOM 1453 C C . LEU A 1 183 ? 11.661 -12.663 1.202 1.00 94.62 183 LEU A C 1
ATOM 1455 O O . LEU A 1 183 ? 11.452 -13.412 2.152 1.00 94.62 183 LEU A O 1
ATOM 1459 N N . GLU A 1 184 ? 12.491 -11.619 1.298 1.00 93.50 184 GLU A N 1
ATOM 1460 C CA . GLU A 1 184 ? 13.256 -11.284 2.514 1.00 93.50 184 GLU A CA 1
ATOM 1461 C C . GLU A 1 184 ? 12.356 -11.067 3.738 1.00 93.50 184 GLU A C 1
ATOM 1463 O O . GLU A 1 184 ? 12.733 -11.398 4.861 1.00 93.50 184 GLU A O 1
ATOM 1468 N N . TYR A 1 185 ? 11.157 -10.529 3.520 1.00 92.44 185 TYR A N 1
ATOM 1469 C CA . TYR A 1 185 ? 10.164 -10.284 4.565 1.00 92.44 185 TYR A CA 1
ATOM 1470 C C . TYR A 1 185 ? 9.154 -11.433 4.732 1.00 92.44 185 TYR A C 1
ATOM 1472 O O . TYR A 1 185 ? 8.222 -11.311 5.525 1.00 92.44 185 TYR A O 1
ATOM 1480 N N . GLY A 1 186 ? 9.327 -12.546 4.009 1.00 91.62 186 GLY A N 1
ATOM 1481 C CA . GLY A 1 186 ? 8.474 -13.735 4.106 1.00 91.62 186 GLY A CA 1
ATOM 1482 C C . GLY A 1 186 ? 7.031 -13.521 3.642 1.00 91.62 186 GLY A C 1
ATOM 1483 O O . GLY A 1 186 ? 6.140 -14.254 4.069 1.00 91.62 186 GLY A O 1
ATOM 1484 N N . ILE A 1 187 ? 6.795 -12.507 2.805 1.00 90.69 187 ILE A N 1
ATOM 1485 C CA . ILE A 1 187 ? 5.466 -12.143 2.291 1.00 90.69 187 ILE A CA 1
ATOM 1486 C C . ILE A 1 187 ? 5.066 -13.082 1.153 1.00 90.69 187 ILE A C 1
ATOM 1488 O O . ILE A 1 187 ? 3.913 -13.496 1.064 1.00 90.69 187 ILE A O 1
ATOM 1492 N N . ILE A 1 188 ? 6.034 -13.428 0.303 1.00 87.50 188 ILE A N 1
ATOM 1493 C CA . ILE A 1 188 ? 5.906 -14.447 -0.743 1.00 87.50 188 ILE A CA 1
ATOM 1494 C C . ILE A 1 188 ? 6.911 -15.572 -0.469 1.00 87.50 188 ILE A C 1
ATOM 1496 O O . ILE A 1 188 ? 7.882 -15.360 0.263 1.00 87.50 188 ILE A O 1
ATOM 1500 N N . ARG A 1 189 ? 6.653 -16.766 -1.006 1.00 77.88 189 ARG A N 1
ATOM 1501 C CA . ARG A 1 189 ? 7.464 -17.975 -0.806 1.00 77.88 189 ARG A CA 1
ATOM 1502 C C . ARG A 1 189 ? 7.797 -18.629 -2.132 1.00 77.88 189 ARG A C 1
ATOM 1504 O O . ARG A 1 189 ? 6.915 -18.592 -3.016 1.00 77.88 189 ARG A O 1
#

Radius of gyration: 29.4 Å; Cα contacts (8 Å, |Δi|>4): 164; chains: 1; bounding box: 64×106×46 Å

Organism: NCBI:txid3239388

Sequence (189 aa):
MPENHLTESAAGAALSTPVLPLSSATFTFFGDQFQFEWWHMSITTTQITNEWDRQKLRNLMDNAKRLGRSDVYESAFRQLCRVEGRNIDDPLESEFAVVMRALEEALTQEAGKTKRLNRTRQKLSRAGIHKTLSDLALKPTPSVGFKKLVEFGMADMSAESLIVKYRDQFEPSVVEAATKRLLEYGIIR

Mean predicted aligned error: 13.19 Å

Solvent-accessible surface area (backbone atoms only — not comparable to full-atom values): 11624 Å² total; per-residue (Å²): 138,86,87,85,83,88,85,89,86,83,89,82,83,82,84,87,74,88,83,80,81,90,79,92,77,92,80,83,88,86,81,92,77,83,77,82,79,84,75,77,85,87,61,98,58,60,76,53,80,88,69,72,55,64,66,60,30,49,54,45,28,54,49,18,60,77,69,70,34,60,54,46,23,54,24,25,49,53,29,50,18,44,52,69,18,73,90,44,89,52,68,68,60,14,52,48,37,20,29,54,42,48,45,28,49,56,48,16,68,74,66,77,44,90,43,77,63,60,69,60,55,54,47,37,77,73,61,36,64,68,55,52,45,40,60,54,29,67,40,94,60,82,45,72,62,51,55,50,27,47,77,71,75,36,46,78,54,29,68,40,42,48,40,55,73,47,36,92,82,49,57,69,72,36,31,51,40,16,49,52,52,36,43,77,70,65,75,49,133

Secondary structure (DSSP, 8-state):
----------------PPPPPP---------------------------S---HHHHHHHHHHHHHTT-HHHHHHHHHHHHHGGGTT-SSHHHHHHHHHHHHHHHHHHHHHTS----HHHHHHHHHH-HHHHHHHHHS-SSPPHHHHHHHHTT-GGGSHHHHHHHTGGGS-HHHHHHHHHHHHHTTS--

pLDDT: mean 77.62, std 21.89, range [29.8, 97.31]

Foldseek 3Di:
DDDDDDDDDDDDDDDDDDDDDDDDDDDDDDDDDPPPPPDDPDDPQPADAPDLDLVVLVVQLVVCVVVVNVSSNVNSLLSSLLNQLPPPPDPLVSLLSSLQSNLQVLVCVVVVHRDHPVVLVVCCVVPNDQRSLLVQLPDPDHDPSCVSCLVVVNNCSDSLVSCCVPVVSHDPVSVVSSVVVCVVSVVDD

Nearest PDB structures (foldseek):
  4k51-assembly2_B  TM=2.789E-01  e=5.437E-01  Saccharomyces cerevisiae S288C
  7qi1-assembly1_A  TM=2.976E-01  e=3.913E+00  Homo sapiens